Protein 8IGT (pdb70)

Foldseek 3Di:
DDEAADFWAWDVLAAAQQWDADPRRQKIFRAPDHDDDPHDNCDQNYQHAFRKTWTPDWDDAAKYKFKKFQPPAQWKKKEKFFSPAGRYDDDQQAVVRGHFIWIRDPNFIAGRPDPVRTFPDPDDAGMKMWMDHQVQQWTWIARVVPRHTGDIDDRDNNVHIMTIMMGRPDGLGMMGTDGDDDQQVPHDADPVGDPPDDDDSNPDDDPD

Structure (mmCIF, N/CA/C/O backbone):
data_8IGT
#
_entry.id   8IGT
#
_cell.length_a   73.957
_cell.length_b   78.889
_cell.length_c   41.682
_cell.angle_alpha   90.000
_cell.angle_beta   90.000
_cell.angle_gamma   90.000
#
_symmetry.space_group_name_H-M   'P 21 21 2'
#
loop_
_entity.id
_entity.type
_entity.pdbx_description
1 polymer 'Butyrophilin subfamily 2 member A1'
2 non-polymer 'ZINC ION'
3 water water
#
loop_
_atom_site.group_PDB
_atom_site.id
_atom_site.type_symbol
_atom_site.label_atom_id
_atom_site.label_alt_id
_atom_site.label_comp_id
_atom_site.label_asym_id
_atom_site.label_entity_id
_atom_site.label_seq_id
_atom_site.pdbx_PDB_ins_code
_atom_site.Cartn_x
_atom_site.Cartn_y
_atom_site.Cartn_z
_atom_site.occupancy
_atom_site.B_iso_or_equiv
_atom_site.auth_seq_id
_atom_site.auth_comp_id
_atom_site.auth_asym_id
_atom_site.auth_atom_id
_atom_site.pdbx_PDB_model_num
ATOM 1 N N . THR A 1 10 ? 29.804 35.262 45.678 1.00 41.46 323 THR A N 1
ATOM 2 C CA . THR A 1 10 ? 29.055 36.040 44.635 1.00 39.92 323 THR A CA 1
ATOM 3 C C . THR A 1 10 ? 30.001 36.519 43.529 1.00 33.10 323 THR A C 1
ATOM 4 O O . THR A 1 10 ? 29.676 36.370 42.303 1.00 33.04 323 THR A O 1
ATOM 8 N N . PHE A 1 11 ? 31.107 37.125 43.947 1.00 29.07 324 PHE A N 1
ATOM 9 C CA . PHE A 1 11 ? 31.959 37.941 43.060 1.00 25.17 324 PHE A CA 1
ATOM 10 C C . PHE A 1 11 ? 32.802 36.995 42.212 1.00 21.46 324 PHE A C 1
ATOM 11 O O . PHE A 1 11 ? 33.399 35.959 42.718 1.00 22.12 324 PHE A O 1
ATOM 19 N N . LEU A 1 12 ? 32.871 37.328 40.934 1.00 14.87 325 LEU A N 1
ATOM 20 C CA . LEU A 1 12 ? 33.783 36.617 40.018 1.00 13.00 325 LEU A CA 1
ATOM 21 C C . LEU A 1 12 ? 35.137 37.310 40.009 1.00 11.99 325 LEU A C 1
ATOM 22 O O . LEU A 1 12 ? 35.226 38.522 39.817 1.00 11.58 325 LEU A O 1
ATOM 27 N N . HIS A 1 13 ? 36.201 36.534 40.272 1.00 9.99 326 HIS A N 1
ATOM 28 C CA . HIS A 1 13 ? 37.610 36.964 40.245 1.00 10.96 326 HIS A CA 1
ATOM 29 C C . HIS A 1 13 ? 38.181 36.804 38.845 1.00 10.81 326 HIS A C 1
ATOM 30 O O . HIS A 1 13 ? 38.269 35.689 38.375 1.00 11.72 326 HIS A O 1
ATOM 37 N N . ALA A 1 14 ? 38.647 37.910 38.277 1.00 10.24 327 ALA A N 1
ATOM 38 C CA . ALA A 1 14 ? 39.402 37.895 37.005 1.00 10.55 327 ALA A CA 1
ATOM 39 C C . ALA A 1 14 ? 40.856 37.735 37.392 1.00 10.63 327 ALA A C 1
ATOM 40 O O . ALA A 1 14 ? 41.503 38.663 37.836 1.00 11.47 327 ALA A O 1
ATOM 42 N N . VAL A 1 15 ? 41.345 36.502 37.314 1.00 9.85 328 VAL A N 1
ATOM 43 C CA . VAL A 1 15 ? 42.661 36.097 37.873 1.00 10.25 328 VAL A CA 1
ATOM 44 C C . VAL A 1 15 ? 43.768 36.713 37.040 1.00 10.06 328 VAL A C 1
ATOM 45 O O . VAL A 1 15 ? 43.658 36.775 35.782 1.00 10.57 328 VAL A O 1
ATOM 49 N N . ASP A 1 16 ? 44.844 37.025 37.724 1.00 12.05 329 ASP A N 1
ATOM 50 C CA . ASP A 1 16 ? 46.114 37.433 37.098 1.00 10.80 329 ASP A CA 1
ATOM 51 C C . ASP A 1 16 ? 47.069 36.233 37.179 1.00 11.80 329 ASP A C 1
ATOM 52 O O . ASP A 1 16 ? 47.628 36.009 38.267 1.00 14.63 329 ASP A O 1
ATOM 57 N N . VAL A 1 17 ? 47.156 35.444 36.143 1.00 10.17 330 VAL A N 1
ATOM 58 C CA . VAL A 1 17 ? 47.914 34.152 36.159 1.00 10.94 330 VAL A CA 1
ATOM 59 C C . VAL A 1 17 ? 49.365 34.401 35.736 1.00 10.89 330 VAL A C 1
ATOM 60 O O . VAL A 1 17 ? 49.638 34.893 34.651 1.00 12.01 330 VAL A O 1
ATOM 64 N N . VAL A 1 18 ? 50.283 33.945 36.575 1.00 10.94 331 VAL A N 1
ATOM 65 C CA . VAL A 1 18 ? 51.734 33.894 36.319 1.00 11.07 331 VAL A CA 1
ATOM 66 C C . VAL A 1 18 ? 52.147 32.433 36.470 1.00 11.63 331 VAL A C 1
ATOM 67 O O . VAL A 1 18 ? 51.721 31.770 37.419 1.00 12.23 331 VAL A O 1
ATOM 71 N N . LEU A 1 19 ? 52.977 31.947 35.562 1.00 10.43 332 LEU A N 1
ATOM 72 C CA . LEU A 1 19 ? 53.406 30.543 35.596 1.00 10.75 332 LEU A CA 1
ATOM 73 C C . LEU A 1 19 ? 54.412 30.281 36.718 1.00 12.09 332 LEU A C 1
ATOM 74 O O . LEU A 1 19 ? 55.215 31.152 37.047 1.00 12.42 332 LEU A O 1
ATOM 79 N N . ASP A 1 20 ? 54.401 29.023 37.154 1.00 11.66 333 ASP A N 1
ATOM 80 C CA . ASP A 1 20 ? 55.365 28.497 38.162 1.00 12.12 333 ASP A CA 1
ATOM 81 C C . ASP A 1 20 ? 56.469 27.769 37.423 1.00 11.94 333 ASP A C 1
ATOM 82 O O . ASP A 1 20 ? 56.295 26.650 36.974 1.00 11.86 333 ASP A O 1
ATOM 87 N N . PRO A 1 21 ? 57.690 28.356 37.293 1.00 11.78 334 PRO A N 1
ATOM 88 C CA . PRO A 1 21 ? 58.740 27.716 36.526 1.00 12.10 334 PRO A CA 1
ATOM 89 C C . PRO A 1 21 ? 59.189 26.361 37.094 1.00 13.13 334 PRO A C 1
ATOM 90 O O . PRO A 1 21 ? 59.698 25.572 36.343 1.00 14.09 334 PRO A O 1
ATOM 94 N N . ASP A 1 22 ? 58.944 26.112 38.385 1.00 12.90 335 ASP A N 1
ATOM 95 C CA . ASP A 1 22 ? 59.409 24.846 39.005 1.00 13.18 335 ASP A CA 1
ATOM 96 C C . ASP A 1 22 ? 58.565 23.662 38.568 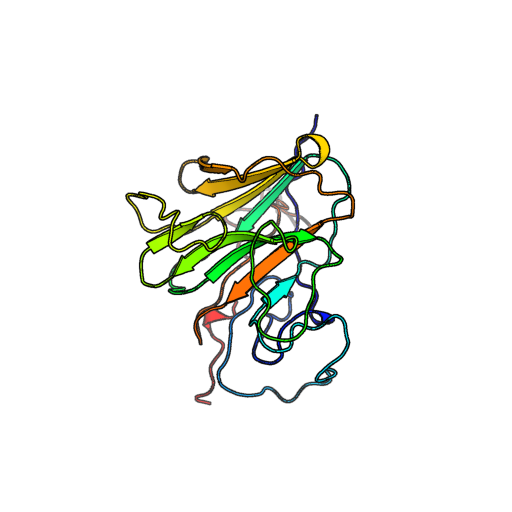1.00 11.90 335 ASP A C 1
ATOM 97 O O . ASP A 1 22 ? 58.984 22.5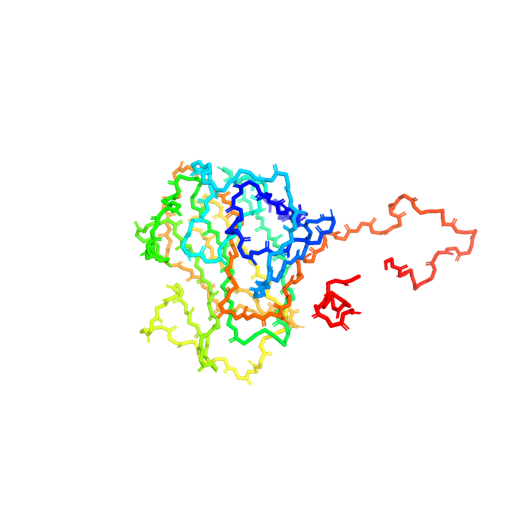15 38.710 1.00 12.97 335 ASP A O 1
ATOM 102 N N . THR A 1 23 ? 57.401 23.922 37.954 1.00 11.09 336 THR A N 1
ATOM 103 C CA . THR A 1 23 ? 56.523 22.853 37.422 1.00 11.38 336 THR A CA 1
ATOM 104 C C . THR A 1 23 ? 56.805 22.583 35.943 1.00 9.62 336 THR A C 1
ATOM 105 O O . THR A 1 23 ? 56.355 21.565 35.432 1.00 11.02 336 THR A O 1
ATOM 109 N N . ALA A 1 24 ? 57.469 23.492 35.249 1.00 10.33 337 ALA A N 1
ATOM 110 C CA . ALA A 1 24 ? 57.491 23.474 33.766 1.00 9.62 337 ALA A CA 1
ATOM 111 C C . ALA A 1 24 ? 58.386 22.342 33.247 1.00 10.78 337 ALA A C 1
ATOM 112 O O . ALA A 1 24 ? 59.588 22.281 33.610 1.00 11.70 337 ALA A O 1
ATOM 114 N N . HIS A 1 25 ? 57.871 21.542 32.331 1.00 10.50 338 HIS A N 1
ATOM 115 C CA . HIS A 1 25 ? 58.704 20.549 31.604 1.00 10.90 338 HIS A CA 1
ATOM 116 C C . HIS A 1 25 ? 59.956 21.230 31.094 1.00 11.15 338 HIS A C 1
ATOM 117 O O . HIS A 1 25 ? 59.928 22.365 30.639 1.00 11.54 338 HIS A O 1
ATOM 124 N N . PRO A 1 26 ? 61.122 20.531 31.136 1.00 11.98 339 PRO A N 1
ATOM 125 C CA . PRO A 1 26 ? 62.363 21.206 30.770 1.00 13.13 339 PRO A CA 1
ATOM 126 C C . PRO A 1 26 ? 62.443 21.794 29.358 1.00 13.23 339 PRO A C 1
ATOM 127 O O . PRO A 1 26 ? 63.294 22.706 29.169 1.00 13.93 339 PRO A O 1
ATOM 131 N N . ASP A 1 27 ? 61.621 21.371 28.419 1.00 12.59 340 ASP A N 1
ATOM 132 C CA . ASP A 1 27 ? 61.696 21.880 27.044 1.00 14.07 340 ASP A CA 1
ATOM 133 C C . ASP A 1 27 ? 60.843 23.167 26.913 1.00 12.62 340 ASP A C 1
ATOM 134 O O . ASP A 1 27 ? 60.847 23.785 25.871 1.00 13.59 340 ASP A O 1
ATOM 139 N N . LEU A 1 28 ? 60.116 23.543 27.960 1.00 12.44 341 LEU A N 1
ATOM 140 C CA . LEU A 1 28 ? 59.331 24.785 27.902 1.00 12.53 341 LEU A CA 1
ATOM 141 C C . LEU A 1 28 ? 60.224 25.971 28.222 1.00 12.43 341 LEU A C 1
ATOM 142 O O . LEU A 1 28 ? 60.988 25.946 29.191 1.00 15.68 341 LEU A O 1
ATOM 147 N N . PHE A 1 29 ? 60.085 26.993 27.406 1.00 12.79 342 PHE A N 1
ATOM 148 C CA . PHE A 1 29 ? 60.770 28.280 27.632 1.00 12.85 342 PHE A CA 1
ATOM 149 C C . PHE A 1 29 ? 59.711 29.322 28.010 1.00 12.05 342 PHE A C 1
ATOM 150 O O . PHE A 1 29 ? 58.803 29.574 27.187 1.00 13.51 342 PHE A O 1
ATOM 158 N N . LEU A 1 30 ? 59.854 29.846 29.214 1.00 12.55 343 LEU A N 1
ATOM 159 C CA . LEU A 1 30 ? 58.925 30.869 29.759 1.00 12.40 343 LEU A CA 1
ATOM 160 C C . LEU A 1 30 ? 59.479 32.232 29.444 1.00 14.47 343 LEU A C 1
ATOM 161 O O . LEU A 1 30 ? 60.719 32.485 29.553 1.00 16.84 343 LEU A O 1
ATOM 166 N N . SER A 1 31 ? 58.593 33.161 29.166 1.00 13.67 344 SER A N 1
ATOM 167 C CA . SER A 1 31 ? 58.984 34.576 29.036 1.00 14.56 344 SER A CA 1
ATOM 168 C C . SER A 1 31 ? 59.577 35.047 30.365 1.00 13.75 344 SER A C 1
ATOM 169 O O . SER A 1 31 ? 59.360 34.461 31.429 1.00 14.84 344 SER A O 1
ATOM 172 N N . GLU A 1 32 ? 60.296 36.176 30.350 1.00 17.60 345 GLU A N 1
ATOM 173 C CA . GLU A 1 32 ? 60.877 36.733 31.576 1.00 19.34 345 GLU A CA 1
ATOM 174 C C . GLU A 1 32 ? 59.773 37.032 32.597 1.00 15.61 345 GLU A C 1
ATOM 175 O O . GLU A 1 32 ? 60.010 36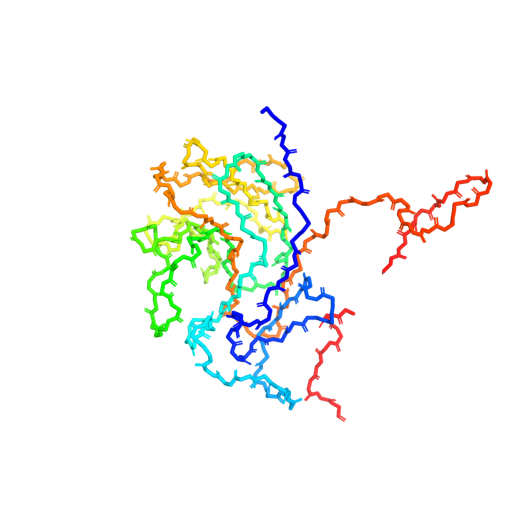.848 33.768 1.00 17.29 345 GLU A O 1
ATOM 181 N N . ASP A 1 33 ? 58.607 37.501 32.146 1.00 14.99 346 ASP A N 1
ATOM 182 C CA . ASP A 1 33 ? 57.496 37.834 33.049 1.00 14.07 346 ASP A CA 1
ATOM 183 C C . ASP A 1 33 ? 56.649 36.584 33.396 1.00 13.04 346 ASP A C 1
ATOM 184 O O . ASP A 1 33 ? 55.756 36.739 34.252 1.00 13.54 346 ASP A O 1
ATOM 189 N N . ARG A 1 34 ? 56.979 35.412 32.864 1.00 13.26 347 ARG A N 1
ATOM 190 C CA . ARG A 1 34 ? 56.328 34.120 33.214 1.00 12.67 347 ARG A CA 1
ATOM 191 C C . ARG A 1 34 ? 54.835 34.167 32.846 1.00 12.08 347 ARG A C 1
ATOM 192 O O . ARG A 1 34 ? 54.088 33.381 33.406 1.00 11.81 347 ARG A O 1
ATOM 200 N N . ARG A 1 35 ? 54.461 34.985 31.862 1.00 12.27 348 ARG A N 1
ATOM 201 C CA . ARG A 1 35 ? 53.054 35.078 31.424 1.00 11.37 348 ARG A CA 1
ATOM 202 C C . ARG A 1 35 ? 52.873 34.472 30.023 1.00 11.95 348 ARG A C 1
ATOM 203 O O . ARG A 1 35 ? 51.722 34.411 29.543 1.00 12.52 348 ARG A O 1
ATOM 211 N N . SER A 1 36 ? 53.911 33.954 29.397 1.00 11.99 349 SER A N 1
ATOM 212 C CA . SER A 1 36 ? 53.799 33.284 28.080 1.00 12.34 349 SER A CA 1
ATOM 213 C C . SER A 1 36 ? 54.832 32.167 28.044 1.00 11.43 349 SER A C 1
ATOM 214 O O . SER A 1 36 ? 55.770 32.190 28.844 1.00 12.15 349 SER A O 1
ATOM 217 N N . VAL A 1 37 ? 54.571 31.176 27.236 1.00 12.30 350 VAL A N 1
ATOM 218 C CA . VAL A 1 37 ? 55.412 29.958 27.233 1.00 11.91 350 VAL A CA 1
ATOM 219 C C . VAL A 1 37 ? 55.364 29.366 25.835 1.00 14.07 350 VAL A C 1
ATOM 220 O O . VAL A 1 37 ? 54.333 29.400 25.146 1.00 14.14 350 VAL A O 1
ATOM 224 N N A ARG A 1 38 ? 56.498 28.821 25.398 0.50 13.61 351 ARG A N 1
ATOM 225 N N B ARG A 1 38 ? 56.484 28.783 25.430 0.50 14.07 351 ARG A N 1
ATOM 226 C CA A ARG A 1 38 ? 56.534 28.016 24.159 0.50 15.85 351 ARG A CA 1
ATOM 227 C CA B ARG A 1 38 ? 56.529 28.004 24.181 0.50 16.99 351 ARG A CA 1
ATOM 228 C C A ARG A 1 38 ? 57.396 26.787 24.430 0.50 16.10 351 ARG A C 1
ATOM 229 C C B ARG A 1 38 ? 57.360 26.755 24.463 0.50 16.61 351 ARG A C 1
ATOM 230 O O A ARG A 1 38 ? 58.205 26.835 25.377 0.50 17.01 351 ARG A O 1
ATOM 231 O O B ARG A 1 38 ? 58.081 2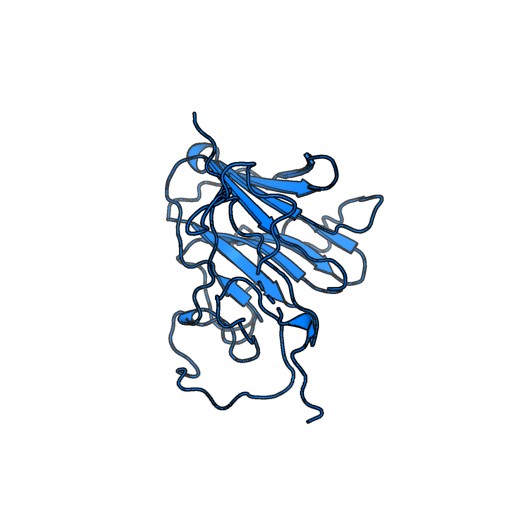6.730 25.470 0.50 17.16 351 ARG A O 1
ATOM 246 N N . ARG A 1 39 ? 57.230 25.758 23.616 1.00 15.60 352 ARG A N 1
ATOM 247 C CA . ARG A 1 39 ? 58.134 24.573 23.659 1.00 14.05 352 ARG A CA 1
ATOM 248 C C . ARG A 1 39 ? 59.214 24.838 22.639 1.00 13.72 352 ARG A C 1
ATOM 249 O O . ARG A 1 39 ? 58.930 25.084 21.460 1.00 15.40 352 ARG A O 1
ATOM 257 N N . CYS A 1 40 ? 60.461 24.848 23.087 1.00 13.38 353 CYS A N 1
ATOM 258 C CA A CYS A 1 40 ? 61.597 25.078 22.155 0.50 13.89 353 CYS A CA 1
ATOM 259 C CA B CYS A 1 40 ? 61.592 25.083 22.206 0.50 13.77 353 CYS A CA 1
ATOM 260 C C . CYS A 1 40 ? 62.311 23.760 21.972 1.00 13.76 353 CYS A C 1
ATOM 261 O O . CYS A 1 40 ? 62.490 23.018 22.927 1.00 15.84 353 CYS A O 1
ATOM 266 N N . PRO A 1 41 ? 62.788 23.519 20.750 1.00 14.14 354 PRO A N 1
ATOM 267 C CA . PRO A 1 41 ? 63.526 22.290 20.479 1.00 14.22 354 PRO A CA 1
ATOM 268 C C . PRO A 1 41 ? 64.920 22.272 21.116 1.00 15.31 354 PRO A C 1
ATOM 269 O O . PRO A 1 41 ? 65.483 21.198 21.297 1.00 15.56 354 PRO A O 1
ATOM 273 N N . PHE A 1 42 ? 65.456 23.418 21.459 1.00 13.54 355 PHE A N 1
ATOM 274 C CA . PHE A 1 42 ? 66.859 23.571 21.880 1.00 13.80 355 PHE A CA 1
ATOM 275 C C . PHE A 1 42 ? 66.929 23.967 23.342 1.00 17.43 355 PHE A C 1
ATOM 276 O O . PHE A 1 42 ? 66.011 24.643 23.871 1.00 17.05 355 PHE A O 1
ATOM 284 N N . ARG A 1 43 ? 68.035 23.625 23.968 1.00 14.90 356 ARG A N 1
ATOM 285 C CA . ARG A 1 43 ? 68.290 23.915 25.397 1.00 18.33 356 ARG A CA 1
ATOM 286 C C . ARG A 1 43 ? 68.809 25.342 25.539 1.00 18.90 356 ARG A C 1
ATOM 287 O O . ARG A 1 43 ? 69.697 25.765 24.771 1.00 21.13 356 ARG A O 1
ATOM 295 N N . HIS A 1 44 ? 68.345 26.005 26.601 1.00 20.67 357 HIS A N 1
ATOM 296 C CA . HIS A 1 44 ? 68.838 27.303 27.095 1.00 26.56 357 HIS A CA 1
ATOM 297 C C . HIS A 1 44 ? 69.658 26.979 28.345 1.00 31.55 357 HIS A C 1
ATOM 298 O O . HIS A 1 44 ? 69.105 26.270 29.227 1.00 38.76 357 HIS A O 1
ATOM 305 N N . LEU A 1 45 ? 70.920 27.357 28.386 1.00 44.69 358 LEU A N 1
ATOM 306 C CA . LEU A 1 45 ? 71.712 27.053 29.604 1.00 53.01 358 LEU A CA 1
ATOM 307 C C . LEU A 1 45 ? 71.120 27.868 30.750 1.00 53.31 358 LEU A C 1
ATOM 308 O O . LEU A 1 45 ? 70.919 29.081 30.579 1.00 44.66 358 LEU A O 1
ATOM 313 N N . GLY A 1 46 ? 70.685 27.146 31.782 1.00 46.95 359 GLY A N 1
ATOM 314 C CA . GLY A 1 46 ? 69.829 27.658 32.854 1.00 51.91 359 GLY A CA 1
ATOM 315 C C . GLY A 1 46 ? 70.358 27.202 34.192 1.00 51.07 359 GLY A C 1
ATOM 316 O O . GLY A 1 46 ? 71.387 26.508 34.226 1.00 51.81 359 GLY A O 1
ATOM 317 N N . GLU A 1 47 ? 69.659 27.586 35.250 1.00 58.99 360 GLU A N 1
ATOM 318 C CA . GLU A 1 47 ? 70.049 27.352 36.657 1.00 60.86 360 GLU A CA 1
ATOM 319 C C . GLU A 1 47 ? 69.114 26.290 37.227 1.00 56.30 360 GLU A C 1
ATOM 320 O O . GLU A 1 47 ? 69.142 26.104 38.457 1.00 59.51 360 GLU A O 1
ATOM 326 N N . SER A 1 48 ? 68.281 25.651 36.392 1.00 45.40 361 SER A N 1
ATOM 327 C CA . SER A 1 48 ? 67.061 24.990 36.915 1.00 38.01 361 SER A CA 1
ATOM 328 C C . SER A 1 48 ? 67.342 23.502 37.133 1.00 32.63 361 SER A C 1
ATOM 329 O O . SER A 1 48 ? 68.201 22.894 36.435 1.00 32.20 361 SER A O 1
ATOM 332 N N . VAL A 1 49 ? 66.731 22.974 38.184 1.00 27.12 362 VAL A N 1
ATOM 333 C CA . VAL A 1 49 ? 66.912 21.550 38.524 1.00 20.39 362 VAL A CA 1
ATOM 334 C C . VAL A 1 49 ? 66.293 20.747 37.416 1.00 22.88 362 VAL A C 1
ATOM 335 O O . VAL A 1 49 ? 65.132 20.986 37.047 1.00 24.63 362 VAL A O 1
ATOM 339 N N . PRO A 1 50 ? 66.971 19.713 36.879 1.00 24.83 363 PRO A N 1
ATOM 340 C CA . PRO A 1 50 ? 66.395 18.901 35.825 1.00 25.51 363 PRO A CA 1
ATOM 341 C C . PRO A 1 50 ? 65.127 18.177 36.273 1.00 23.19 363 PRO A C 1
ATOM 342 O O . PRO A 1 50 ? 64.263 18.144 35.360 1.00 24.38 363 PRO A O 1
ATOM 346 N N . ASP A 1 51 ? 65.047 17.621 37.526 1.00 19.57 364 ASP A N 1
ATOM 347 C CA . ASP A 1 51 ? 63.930 16.709 37.838 1.00 16.53 364 ASP A CA 1
ATOM 348 C C . ASP A 1 51 ? 63.473 16.772 39.302 1.00 15.12 364 ASP A C 1
ATOM 349 O O . ASP A 1 51 ? 63.190 15.714 39.923 1.00 15.78 364 ASP A O 1
ATOM 354 N N . ASN A 1 52 ? 63.241 17.976 39.766 1.00 15.43 365 ASN A N 1
ATOM 355 C CA . ASN A 1 52 ? 62.568 18.201 41.058 1.00 13.08 365 ASN A CA 1
ATOM 356 C C . ASN A 1 52 ? 61.134 17.640 41.009 1.00 14.04 365 ASN A C 1
ATOM 357 O O . ASN A 1 52 ? 60.564 17.471 39.924 1.00 14.00 365 ASN A O 1
ATOM 362 N N . PRO A 1 53 ? 60.533 17.217 42.136 1.00 13.83 366 PRO A N 1
ATOM 363 C CA . PRO A 1 53 ? 59.291 16.438 42.124 1.00 14.44 366 PRO A CA 1
ATOM 364 C C . PRO A 1 53 ? 58.084 17.225 41.601 1.00 13.77 366 PRO A C 1
ATOM 365 O O . PRO A 1 53 ? 57.134 16.621 41.131 1.00 15.27 366 PRO A O 1
ATOM 369 N N . GLU A 1 54 ? 58.169 18.542 41.679 1.00 13.55 367 GLU A N 1
ATOM 370 C CA . GLU A 1 54 ? 57.051 19.426 41.222 1.00 13.29 367 GLU A CA 1
ATOM 371 C C . GLU A 1 54 ? 57.024 19.461 39.701 1.00 14.30 367 GLU A C 1
ATOM 372 O O . GLU A 1 54 ? 56.024 20.003 39.153 1.00 14.01 367 GLU A O 1
ATOM 378 N N . ARG A 1 55 ? 58.080 19.079 39.019 1.00 12.12 368 ARG A N 1
ATOM 379 C CA . ARG A 1 55 ? 58.231 19.311 37.579 1.00 11.61 368 ARG A CA 1
ATOM 380 C C . ARG A 1 55 ? 57.617 18.193 36.763 1.00 13.27 368 ARG A C 1
ATOM 381 O O . ARG A 1 55 ? 57.873 16.995 36.974 1.00 13.41 368 ARG A O 1
ATOM 389 N N . PHE A 1 56 ? 56.847 18.567 35.742 1.00 12.06 369 PHE A N 1
ATOM 390 C CA . PHE A 1 56 ? 56.436 17.573 34.717 1.00 11.91 369 PHE A CA 1
ATOM 391 C C . PHE A 1 56 ? 57.670 17.101 33.928 1.00 12.49 369 PHE A C 1
ATOM 392 O O . PHE A 1 56 ? 58.391 17.941 33.370 1.00 14.25 369 PHE A O 1
ATOM 400 N N . ASP A 1 57 ? 57.927 15.787 33.879 1.00 14.02 370 ASP A N 1
ATOM 401 C CA . ASP A 1 57 ? 59.168 15.311 33.240 1.00 15.06 370 ASP A CA 1
ATOM 402 C C . ASP A 1 57 ? 58.927 14.821 31.815 1.00 15.09 370 ASP A C 1
ATOM 403 O O . ASP A 1 57 ? 59.943 14.685 31.103 1.00 17.80 370 ASP A O 1
ATOM 408 N N . SER A 1 58 ? 57.688 14.524 31.391 1.00 13.53 371 SER A N 1
ATOM 409 C CA . SER A 1 58 ? 57.413 13.894 30.089 1.00 15.84 371 SER A CA 1
ATOM 410 C C . SER A 1 58 ? 56.310 14.657 29.353 1.00 14.44 371 SER A C 1
ATOM 411 O O . SER A 1 58 ? 56.502 15.015 28.185 1.00 16.37 371 SER A O 1
ATOM 414 N N . GLN A 1 59 ? 55.226 14.939 30.054 1.00 14.55 372 GLN A N 1
ATOM 415 C CA . GLN A 1 59 ? 54.141 15.776 29.481 1.00 14.08 372 GLN A CA 1
ATOM 416 C C . GLN A 1 59 ? 54.606 17.227 29.467 1.00 12.71 372 GLN A C 1
ATOM 417 O O . GLN A 1 59 ? 55.113 17.726 30.466 1.00 12.84 372 GLN A O 1
ATOM 423 N N . PRO A 1 60 ? 54.506 17.914 28.307 1.00 11.89 373 PRO A N 1
ATOM 424 C CA . PRO A 1 60 ? 55.060 19.276 28.131 1.00 11.35 373 PRO A CA 1
ATOM 425 C C . PRO A 1 60 ? 54.105 20.306 28.731 1.00 11.31 373 PRO A C 1
ATOM 426 O O . PRO A 1 60 ? 53.499 21.112 28.029 1.00 11.22 373 PRO A O 1
ATOM 430 N N . CYS A 1 61 ? 54.095 20.287 30.077 1.00 10.44 374 CYS A N 1
ATOM 431 C CA . CYS A 1 61 ? 53.085 20.997 30.874 1.00 11.21 374 CYS A CA 1
ATOM 432 C C . CYS A 1 61 ? 53.716 21.957 31.885 1.00 10.61 374 CYS A C 1
ATOM 433 O O . CYS A 1 61 ? 54.902 21.857 32.247 1.00 10.51 374 CYS A O 1
ATOM 436 N N . VAL A 1 62 ? 52.926 22.952 32.293 1.00 10.32 375 VAL A N 1
ATOM 437 C CA . VAL A 1 62 ? 53.319 23.971 33.287 1.00 9.92 375 VAL A CA 1
ATOM 438 C C . VAL A 1 62 ? 52.057 24.441 33.995 1.00 9.26 375 VAL A C 1
ATOM 439 O O . VAL A 1 62 ? 50.968 24.456 33.375 1.00 9.10 375 VAL A O 1
ATOM 443 N N . LEU A 1 63 ? 52.163 24.734 35.265 1.00 8.89 376 LEU A N 1
ATOM 444 C CA . LEU A 1 63 ? 51.038 25.209 36.082 1.00 9.22 376 LEU A CA 1
ATOM 445 C C . LEU A 1 63 ? 51.158 26.699 36.400 1.00 10.22 376 LEU A C 1
ATOM 446 O O . LEU A 1 63 ? 52.250 27.223 36.494 1.00 10.05 376 LEU A O 1
ATOM 451 N N . GLY A 1 64 ? 50.015 27.366 36.634 1.00 10.07 377 GLY A N 1
ATOM 452 C CA . GLY A 1 64 ? 50.014 28.681 37.256 1.00 9.53 377 GLY A CA 1
ATOM 453 C C . GLY A 1 64 ? 50.460 28.569 38.714 1.00 10.29 377 GLY A C 1
ATOM 454 O O . GLY A 1 64 ? 50.327 27.495 39.330 1.00 11.65 377 GLY A O 1
ATOM 455 N N . ARG A 1 65 ? 51.057 29.631 39.216 1.00 10.98 378 ARG A N 1
ATOM 456 C CA . ARG A 1 65 ? 51.584 29.646 40.590 1.00 12.27 378 ARG A CA 1
ATOM 457 C C . ARG A 1 65 ? 50.454 29.652 41.593 1.00 14.71 378 ARG A C 1
ATOM 458 O O . ARG A 1 65 ? 50.712 29.133 42.671 1.00 18.86 378 ARG A O 1
ATOM 466 N N . GLU A 1 66 ? 49.305 30.223 41.286 1.00 14.97 379 GLU A N 1
ATOM 467 C CA . GLU A 1 66 ? 48.241 30.473 42.285 1.00 16.90 379 GLU A CA 1
ATOM 468 C C . GLU A 1 66 ? 47.338 29.225 42.316 1.00 15.26 379 GLU A C 1
ATOM 469 O O . GLU A 1 66 ? 47.025 28.669 41.291 1.00 18.65 379 GLU A O 1
ATOM 475 N N A SER A 1 67 ? 46.917 28.795 43.499 0.50 13.61 380 SER A N 1
ATOM 476 N N B SER A 1 67 ? 46.919 28.843 43.520 0.50 13.63 380 SER A N 1
ATOM 477 C CA A SER A 1 67 ? 45.897 27.743 43.652 0.50 13.45 380 SER A CA 1
ATOM 478 C CA B SER A 1 67 ? 45.940 27.779 43.807 0.50 13.13 380 SER A CA 1
ATOM 479 C C A SER A 1 67 ? 44.632 28.334 44.271 0.50 12.62 380 SER A C 1
ATOM 480 C C B SER A 1 67 ? 44.591 28.425 44.189 0.50 12.21 380 SER A C 1
ATOM 481 O O A SER A 1 67 ? 44.714 29.326 45.014 0.50 14.42 380 SER A O 1
ATOM 482 O O B SER A 1 67 ? 44.518 29.622 44.613 0.50 12.43 380 SER A O 1
ATOM 487 N N . PHE A 1 68 ? 43.514 27.685 43.962 1.00 11.66 381 PHE A N 1
ATOM 488 C CA . PHE A 1 68 ? 42.163 28.088 44.368 1.00 12.73 381 PHE A CA 1
ATOM 489 C C . PHE A 1 68 ? 41.545 26.947 45.154 1.00 12.46 381 PHE A C 1
ATOM 490 O O . PHE A 1 68 ? 41.538 25.814 44.722 1.00 12.46 381 PHE A O 1
ATOM 498 N N . ALA A 1 69 ? 40.995 27.288 46.330 1.00 14.22 382 ALA A N 1
ATOM 499 C CA . ALA A 1 69 ? 40.330 26.311 47.212 1.00 13.88 382 ALA A CA 1
ATOM 500 C C . ALA A 1 69 ? 38.853 26.653 47.420 1.00 14.34 382 ALA A C 1
ATOM 501 O O . ALA A 1 69 ? 38.161 25.885 48.162 1.00 14.79 382 ALA A O 1
ATOM 503 N N . SER A 1 70 ? 38.355 27.752 46.838 1.00 13.36 383 SER A N 1
ATOM 504 C CA . SER A 1 70 ? 36.972 28.234 46.997 1.00 12.43 383 SER A CA 1
ATOM 505 C C . SER A 1 70 ? 36.707 29.288 45.934 1.00 14.38 383 SER A C 1
ATOM 506 O O . SER A 1 70 ? 37.695 29.804 45.401 1.00 14.71 383 SER A O 1
ATOM 509 N N . GLY A 1 71 ? 35.455 29.579 45.646 1.00 13.51 384 GLY A N 1
ATOM 510 C CA . GLY A 1 71 ? 35.057 30.756 44.880 1.00 12.27 384 GLY A CA 1
ATOM 511 C C . GLY A 1 71 ? 35.079 30.541 43.371 1.00 11.20 384 GLY A C 1
ATOM 512 O O . GLY A 1 71 ? 35.286 29.427 42.880 1.00 10.92 384 GLY A O 1
ATOM 513 N N . LYS A 1 72 ? 34.813 31.635 42.700 1.00 11.08 385 LYS A N 1
ATOM 514 C CA . LYS A 1 72 ? 34.674 31.679 41.231 1.00 10.64 385 LYS A CA 1
ATOM 515 C C . LYS A 1 72 ? 35.814 32.509 40.681 1.00 11.31 385 LYS A C 1
ATOM 516 O O . LYS A 1 72 ? 36.060 33.656 41.140 1.00 10.89 385 LYS A O 1
ATOM 522 N N . HIS A 1 73 ? 36.426 31.988 39.617 1.00 10.87 386 HIS A N 1
ATOM 523 C CA . HIS A 1 73 ? 37.699 32.560 39.093 1.00 9.56 386 HIS A CA 1
ATOM 524 C C . HIS A 1 73 ? 37.722 32.311 37.601 1.00 10.67 386 HIS A C 1
ATOM 525 O O . HIS A 1 73 ? 37.336 31.214 37.154 1.00 12.09 386 HIS A O 1
ATOM 532 N N . TYR A 1 74 ? 38.302 33.213 36.833 1.00 9.89 387 TYR A N 1
ATOM 533 C CA . TYR A 1 74 ? 38.531 32.909 35.406 1.00 9.17 387 TYR A CA 1
ATOM 534 C C . TYR A 1 74 ? 39.731 33.678 34.888 1.00 8.94 387 TYR A C 1
ATOM 535 O O . TYR A 1 74 ? 40.136 34.739 35.424 1.00 9.54 387 TYR A O 1
ATOM 544 N N . TRP A 1 75 ? 40.270 33.160 33.785 1.00 8.67 388 TRP A N 1
ATOM 545 C CA . TRP A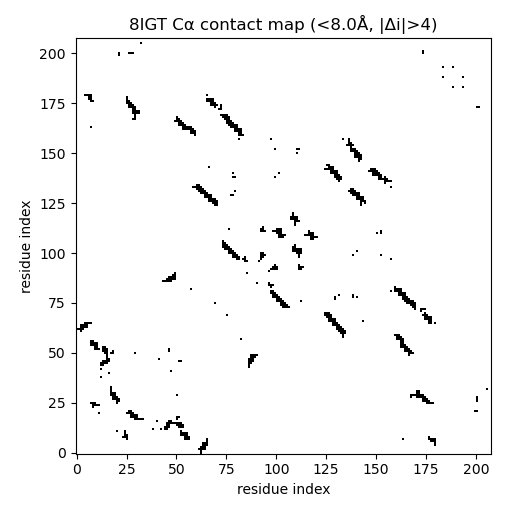 1 75 ? 41.408 33.774 33.073 1.00 8.81 388 TRP A CA 1
ATOM 546 C C . TRP A 1 75 ? 41.301 33.418 31.611 1.00 8.56 388 TRP A C 1
ATOM 547 O O . TRP A 1 75 ? 40.546 32.571 31.225 1.00 9.45 388 TRP A O 1
ATOM 558 N N . GLU A 1 76 ? 42.080 34.136 30.827 1.00 9.71 389 GLU A N 1
ATOM 559 C CA . GLU A 1 76 ? 41.998 34.022 29.369 1.00 10.08 389 GLU A CA 1
ATOM 560 C C . GLU A 1 76 ? 43.357 33.747 28.766 1.00 10.31 389 GLU A C 1
ATOM 561 O O . GLU A 1 76 ? 44.370 34.226 29.280 1.00 11.28 389 GLU A O 1
ATOM 567 N N . VAL A 1 77 ? 43.355 32.986 27.685 1.00 10.18 390 VAL A N 1
ATOM 568 C CA . VAL A 1 77 ? 44.608 32.481 27.074 1.00 10.39 390 VAL A CA 1
ATOM 569 C C . VAL A 1 77 ? 44.544 32.677 25.571 1.00 9.45 390 VAL A C 1
ATOM 570 O O . VAL A 1 77 ? 43.571 32.254 24.974 1.00 9.85 390 VAL A O 1
ATOM 574 N N A GLU A 1 78 ? 45.580 33.284 25.013 0.50 10.67 391 GLU A N 1
ATOM 575 N N B GLU A 1 78 ? 45.525 33.373 24.995 0.50 9.79 391 GLU A N 1
ATOM 576 C CA A GLU A 1 78 ? 45.718 33.467 23.554 0.50 11.47 391 GLU A CA 1
ATOM 577 C CA B GLU A 1 78 ? 45.652 33.558 23.523 0.50 10.02 391 GLU A CA 1
ATOM 578 C C A GLU A 1 78 ? 46.409 32.247 22.972 0.50 11.82 391 GLU A C 1
ATOM 579 C C B GLU A 1 78 ? 46.396 32.348 22.938 0.50 10.97 391 GLU A C 1
ATOM 580 O O A GLU A 1 78 ? 47.488 31.835 23.455 0.50 12.47 391 GLU A O 1
ATOM 581 O O B GLU A 1 78 ? 47.536 32.070 23.367 0.50 11.87 391 GLU A O 1
ATOM 592 N N . VAL A 1 79 ? 45.758 31.652 21.984 1.00 12.04 392 VAL A N 1
ATOM 593 C CA . VAL A 1 79 ? 46.239 30.372 21.424 1.00 12.10 392 VAL A CA 1
ATOM 594 C C . VAL A 1 79 ? 46.322 30.473 19.904 1.00 13.74 392 VAL A C 1
ATOM 595 O O . VAL A 1 79 ? 46.556 29.435 19.310 1.00 14.64 392 VAL A O 1
ATOM 599 N N . GLU A 1 80 ? 46.125 31.630 19.299 1.00 14.85 393 GLU A N 1
ATOM 600 C CA . GLU A 1 80 ? 46.247 31.740 17.814 1.00 19.06 393 GLU A CA 1
ATOM 601 C C . GLU A 1 80 ? 47.631 31.230 17.383 1.00 18.10 393 GLU A C 1
ATOM 602 O O . GLU A 1 80 ? 48.644 31.485 18.056 1.00 18.50 393 GLU A O 1
ATOM 608 N N . ASN A 1 81 ? 47.709 30.542 16.272 1.00 20.16 394 ASN A N 1
ATOM 609 C CA . ASN A 1 81 ? 48.980 30.102 15.639 1.00 22.82 394 ASN A CA 1
ATOM 610 C C . ASN A 1 81 ? 49.638 28.992 16.464 1.00 20.37 394 ASN A C 1
ATOM 611 O O . ASN A 1 81 ? 50.797 28.698 16.222 1.00 24.97 394 ASN A O 1
ATOM 616 N N . VAL A 1 82 ? 48.913 28.359 17.393 1.00 17.11 395 VAL A N 1
ATOM 617 C CA . VAL A 1 82 ? 49.401 27.167 18.134 1.00 15.86 395 VAL A CA 1
ATOM 618 C C . VAL A 1 82 ? 48.553 25.969 17.694 1.00 15.66 395 VAL A C 1
ATOM 619 O O . VAL A 1 82 ? 47.327 25.957 17.966 1.00 15.78 395 VAL A O 1
ATOM 623 N N . ILE A 1 83 ? 49.139 24.979 17.060 1.00 15.60 396 ILE A N 1
ATOM 624 C CA . ILE A 1 83 ? 48.348 23.872 16.453 1.00 17.24 396 ILE A CA 1
ATOM 625 C C . ILE A 1 83 ? 48.008 22.807 17.482 1.00 16.31 396 ILE A C 1
ATOM 626 O O . ILE A 1 83 ? 47.098 21.974 17.224 1.00 16.53 396 ILE A O 1
ATOM 631 N N . GLU A 1 84 ? 48.732 22.742 18.610 1.00 13.70 397 GLU A N 1
ATOM 632 C CA . GLU A 1 84 ? 48.556 21.692 19.625 1.00 13.31 397 GLU A CA 1
ATOM 633 C C . GLU A 1 84 ? 48.688 22.298 21.007 1.00 13.08 397 GLU A C 1
ATOM 634 O O . GLU A 1 84 ? 49.764 22.777 21.329 1.00 13.02 397 GLU A O 1
ATOM 640 N N . TRP A 1 85 ? 47.600 22.339 21.780 1.00 12.40 398 TRP A N 1
ATOM 641 C CA . TRP A 1 85 ? 47.646 23.009 23.106 1.00 11.81 398 TRP A CA 1
ATOM 642 C C . TRP A 1 85 ? 46.569 22.405 23.971 1.00 10.50 398 TRP A C 1
ATOM 643 O O . TRP A 1 85 ? 45.605 21.863 23.461 1.00 10.77 398 TRP A O 1
ATOM 654 N N . THR A 1 86 ? 46.743 22.514 25.276 1.00 9.42 399 THR A N 1
ATOM 655 C CA . THR A 1 86 ? 45.711 22.189 26.258 1.00 10.87 399 THR A CA 1
ATOM 656 C C . THR A 1 86 ? 45.675 23.295 27.286 1.00 10.45 399 THR A C 1
ATOM 657 O O . THR A 1 86 ? 46.730 23.809 27.699 1.00 10.87 399 THR A O 1
ATOM 661 N N . VAL A 1 87 ? 44.473 23.689 27.687 1.00 10.45 400 VAL A N 1
ATOM 662 C CA . VAL A 1 87 ? 44.285 24.620 28.833 1.00 10.02 400 VAL A CA 1
ATOM 663 C C . VAL A 1 87 ? 43.285 23.997 29.792 1.00 10.23 400 VAL A C 1
ATOM 664 O O . VAL A 1 87 ? 42.532 23.105 29.412 1.00 10.28 400 VAL A O 1
ATOM 668 N N . GLY A 1 88 ? 43.312 24.430 31.054 1.00 10.11 401 GLY A N 1
ATOM 669 C CA . GLY A 1 88 ? 42.291 24.023 32.015 1.00 9.58 401 GLY A CA 1
ATOM 670 C C . GLY A 1 88 ? 42.828 24.176 33.411 1.00 8.95 401 GLY A C 1
ATOM 671 O O . GLY A 1 88 ? 43.468 25.207 33.690 1.00 8.89 401 GLY A O 1
ATOM 672 N N . VAL A 1 89 ? 42.380 23.278 34.274 1.00 8.93 402 VAL A N 1
ATOM 673 C CA . VAL A 1 89 ? 42.580 23.342 35.744 1.00 9.65 402 VAL A CA 1
ATOM 674 C C . VAL A 1 89 ? 43.028 21.944 36.140 1.00 11.40 402 VAL A C 1
ATOM 675 O O . VAL A 1 89 ? 42.481 20.958 35.571 1.00 10.78 402 VAL A O 1
ATOM 679 N N . CYS A 1 90 ? 43.859 21.836 37.159 1.00 10.33 403 CYS A N 1
ATOM 680 C CA . CYS A 1 90 ? 44.185 20.521 37.707 1.00 10.42 403 CYS A CA 1
ATOM 681 C C . CYS A 1 90 ? 44.282 20.591 39.221 1.00 11.55 403 CYS A C 1
ATOM 682 O O . CYS A 1 90 ? 44.575 21.662 39.804 1.00 11.48 403 CYS A O 1
ATOM 685 N N . ARG A 1 91 ? 44.149 19.428 39.838 1.00 11.02 404 ARG A N 1
ATOM 686 C CA . ARG A 1 91 ? 44.408 19.381 41.302 1.00 11.60 404 ARG A CA 1
ATOM 687 C C . ARG A 1 91 ? 45.889 19.714 41.561 1.00 13.53 404 ARG A C 1
ATOM 688 O O . ARG A 1 91 ? 46.750 19.306 40.786 1.00 12.66 404 ARG A O 1
ATOM 696 N N . ASP A 1 92 ? 46.170 20.342 42.706 1.00 14.64 405 ASP A N 1
ATOM 697 C CA . ASP A 1 92 ? 47.566 20.659 43.071 1.00 16.87 405 ASP A CA 1
ATOM 698 C C . ASP A 1 92 ? 48.313 19.325 43.248 1.00 17.17 405 ASP A C 1
ATOM 699 O O . ASP A 1 92 ? 49.530 19.376 43.097 1.00 19.96 405 ASP A O 1
ATOM 704 N N . SER A 1 93 ? 47.611 18.232 43.537 1.00 16.52 406 SER A N 1
ATOM 705 C CA . SER A 1 93 ? 48.191 16.913 43.882 1.00 17.13 406 SER A CA 1
ATOM 706 C C . SER A 1 93 ? 48.415 16.059 42.639 1.00 17.49 406 SER A C 1
ATOM 707 O O . SER A 1 93 ? 48.798 14.868 42.770 1.00 18.40 406 SER A O 1
ATOM 710 N N . VAL A 1 94 ? 48.177 16.547 41.422 1.00 15.02 407 VAL A N 1
ATOM 711 C CA . VAL A 1 94 ? 48.273 15.645 40.260 1.00 13.75 407 VAL A CA 1
ATOM 712 C C . VAL A 1 94 ? 49.677 15.019 40.151 1.00 13.59 407 VAL A C 1
ATOM 713 O O . VAL A 1 94 ? 50.711 15.685 40.401 1.00 14.39 407 VAL A O 1
ATOM 717 N N . GLU A 1 95 ? 49.699 13.835 39.549 1.00 15.00 408 GLU A N 1
ATOM 718 C CA . GLU A 1 95 ? 50.954 13.167 39.173 1.00 16.47 408 GLU A CA 1
ATOM 719 C C . GLU A 1 95 ? 51.681 14.018 38.125 1.00 17.82 408 GLU A C 1
ATOM 720 O O . GLU A 1 95 ? 51.042 14.482 37.154 1.00 19.40 408 GLU A O 1
ATOM 726 N N . ARG A 1 96 ? 52.986 14.126 38.268 1.00 15.72 409 ARG A N 1
ATOM 727 C CA . ARG A 1 96 ? 53.856 14.988 37.440 1.00 16.23 409 ARG A CA 1
ATOM 728 C C . ARG A 1 96 ? 54.744 14.137 36.527 1.00 15.24 409 ARG A C 1
ATOM 729 O O . ARG A 1 96 ? 55.251 14.664 35.537 1.00 14.77 409 ARG A O 1
ATOM 737 N N . LYS A 1 97 ? 54.932 12.849 36.842 1.00 14.52 410 LYS A N 1
ATOM 738 C CA . LYS A 1 97 ? 55.996 12.035 36.207 1.00 14.95 410 LYS A CA 1
ATOM 739 C C . LYS A 1 97 ? 55.414 10.984 35.269 1.00 17.27 410 LYS A C 1
ATOM 740 O O . LYS A 1 97 ? 54.381 10.362 35.591 1.00 18.48 410 LYS A O 1
ATOM 746 N N . GLY A 1 98 ? 56.084 10.844 34.128 1.00 16.91 411 GLY A N 1
ATOM 747 C CA . GLY A 1 98 ? 55.776 9.879 33.072 1.00 18.34 411 GLY A CA 1
ATOM 748 C C . GLY A 1 98 ? 54.594 10.319 32.259 1.00 18.46 411 GLY A C 1
ATOM 749 O O . GLY A 1 98 ? 54.241 11.494 32.264 1.00 18.08 411 GLY A O 1
ATOM 750 N N . GLU A 1 99 ? 54.004 9.378 31.556 1.00 21.12 412 GLU A N 1
ATOM 751 C CA . GLU A 1 99 ? 52.999 9.688 30.511 1.00 22.46 412 GLU A CA 1
ATOM 752 C C . GLU A 1 99 ? 51.617 9.775 31.146 1.00 24.02 412 GLU A C 1
ATOM 753 O O . GLU A 1 99 ? 50.767 8.881 30.871 1.00 23.61 412 GLU A O 1
ATOM 759 N N . VAL A 1 100 ? 51.412 10.803 31.963 1.00 19.71 413 VAL A N 1
ATOM 760 C CA . VAL A 1 100 ? 50.183 10.970 32.773 1.00 21.35 413 VAL A CA 1
ATOM 761 C C . VAL A 1 100 ? 48.996 11.104 31.817 1.00 19.94 413 VAL A C 1
ATOM 762 O O . VAL A 1 100 ? 49.069 11.839 30.833 1.00 20.23 413 VAL A O 1
ATOM 766 N N . LEU A 1 101 ? 47.903 10.405 32.100 1.00 20.12 414 LEU A N 1
ATOM 767 C CA . LEU A 1 101 ? 46.668 10.592 31.322 1.00 18.92 414 LEU A CA 1
ATOM 768 C C . LEU A 1 101 ? 45.962 11.845 31.859 1.00 15.29 414 LEU A C 1
ATOM 769 O O . LEU A 1 101 ? 45.648 11.886 33.027 1.00 15.70 414 LEU A O 1
ATOM 774 N N . LEU A 1 102 ? 45.749 12.825 30.990 1.00 16.03 415 LEU A N 1
ATOM 775 C CA . LEU A 1 102 ? 45.255 14.190 31.351 1.00 15.76 415 LEU A CA 1
ATOM 776 C C . LEU A 1 102 ? 43.733 14.208 31.361 1.00 17.09 415 LEU A C 1
ATOM 777 O O . LEU A 1 102 ? 43.088 14.931 30.608 1.00 16.56 415 LEU A O 1
ATOM 782 N N . ILE A 1 103 ? 43.160 13.459 32.294 1.00 14.07 416 ILE A N 1
ATOM 783 C CA . ILE A 1 103 ? 41.715 13.166 32.287 1.00 14.94 416 ILE A CA 1
ATOM 784 C C . ILE A 1 103 ? 41.158 13.492 33.654 1.00 13.11 416 ILE A C 1
ATOM 785 O O . ILE A 1 103 ? 41.892 13.561 34.634 1.00 13.35 416 ILE A O 1
ATOM 790 N N . PRO A 1 104 ? 39.841 13.751 33.797 1.00 13.49 417 PRO A N 1
ATOM 791 C CA . PRO A 1 104 ? 39.257 14.100 35.077 1.00 13.69 417 PRO A CA 1
ATOM 792 C C . PRO A 1 104 ? 39.546 13.115 36.219 1.00 13.98 417 PRO A C 1
ATOM 793 O O . PRO A 1 104 ? 39.678 13.516 37.369 1.00 14.54 417 PRO A O 1
ATOM 797 N N . GLN A 1 105 ? 39.530 11.823 35.888 1.00 17.87 418 GLN A N 1
ATOM 798 C CA . GLN A 1 105 ? 39.739 10.770 36.908 1.00 19.81 418 GLN A CA 1
ATOM 799 C C . GLN A 1 105 ? 41.116 10.940 37.542 1.00 19.00 418 GLN A C 1
ATOM 800 O O . GLN A 1 105 ? 41.292 10.473 38.686 1.00 19.90 418 GLN A O 1
ATOM 806 N N . ASN A 1 106 ? 42.062 11.588 36.846 1.00 14.77 419 ASN A N 1
ATOM 807 C CA . ASN A 1 106 ? 43.429 11.847 37.359 1.00 14.73 419 ASN A CA 1
ATOM 808 C C . ASN A 1 106 ? 43.597 13.295 37.814 1.00 14.76 419 ASN A C 1
ATOM 809 O O . ASN A 1 106 ? 44.716 13.667 38.159 1.00 14.38 419 ASN A O 1
ATOM 814 N N . GLY A 1 107 ? 42.520 14.085 37.896 1.00 13.05 420 GLY A N 1
ATOM 815 C CA . GLY A 1 107 ? 42.597 15.443 38.424 1.00 12.35 420 GLY A CA 1
ATOM 816 C C . GLY A 1 107 ? 42.875 16.503 37.408 1.00 11.77 420 GLY A C 1
ATOM 817 O O . GLY A 1 107 ? 43.307 17.557 37.825 1.00 10.52 420 GLY A O 1
ATOM 818 N N . PHE A 1 108 ? 42.593 16.266 36.122 1.00 10.77 421 PHE A N 1
ATOM 819 C CA . PHE A 1 108 ? 42.809 17.275 35.036 1.00 10.61 421 PHE A CA 1
ATOM 820 C C . PHE A 1 108 ? 41.481 17.584 34.344 1.00 10.81 421 PHE A C 1
ATOM 821 O O . PHE A 1 108 ? 40.807 16.625 33.927 1.00 11.69 421 PHE A O 1
ATOM 829 N N . TRP A 1 109 ? 41.114 18.869 34.247 1.00 9.20 422 TRP A N 1
ATOM 830 C CA . TRP A 1 109 ? 39.874 19.282 33.570 1.00 9.57 422 TRP A CA 1
ATOM 831 C C . TRP A 1 109 ? 40.257 20.201 32.442 1.00 10.59 422 TRP A C 1
ATOM 832 O O . TRP A 1 109 ? 40.769 21.311 32.739 1.00 10.20 422 TRP A O 1
ATOM 843 N N . THR A 1 110 ? 40.172 19.753 31.200 1.00 10.23 423 THR A N 1
ATOM 844 C CA . THR A 1 110 ? 40.888 20.427 30.109 1.00 10.52 423 THR A CA 1
ATOM 845 C C . THR A 1 110 ? 40.039 20.603 28.854 1.00 10.66 423 THR A C 1
ATOM 846 O O . THR A 1 110 ? 39.022 19.926 28.670 1.00 11.86 423 THR A O 1
ATOM 850 N N . LEU A 1 111 ? 40.533 21.483 28.021 1.00 9.25 424 LEU A N 1
ATOM 851 C CA . LEU A 1 111 ? 40.118 21.658 26.610 1.00 9.92 424 LEU A CA 1
ATOM 852 C C . LEU A 1 111 ? 41.411 21.553 25.818 1.00 10.46 424 LEU A C 1
ATOM 853 O O . LEU A 1 111 ? 42.364 22.283 26.160 1.00 10.41 424 LEU A O 1
ATOM 858 N N . GLU A 1 112 ? 41.410 20.830 24.700 1.00 10.65 425 GLU A N 1
ATOM 859 C CA . GLU A 1 112 ? 42.626 20.545 23.924 1.00 12.54 425 GLU A CA 1
ATOM 860 C C . GLU A 1 112 ? 42.338 20.889 22.470 1.00 12.65 425 GLU A C 1
ATOM 861 O O . GLU A 1 112 ? 41.250 20.585 21.988 1.00 13.50 425 GLU A O 1
ATOM 867 N N . MET A 1 113 ? 43.334 21.415 21.779 1.00 11.19 426 MET A N 1
ATOM 868 C CA . MET A 1 113 ? 43.417 21.406 20.307 1.00 11.34 426 MET A CA 1
ATOM 869 C C . MET A 1 113 ? 44.385 20.293 19.921 1.00 11.74 426 MET A C 1
ATOM 870 O O . MET A 1 113 ? 45.534 20.279 20.355 1.00 11.87 426 MET A O 1
ATOM 875 N N . HIS A 1 114 ? 43.892 19.354 19.106 1.00 13.69 427 HIS A N 1
ATOM 876 C CA . HIS A 1 114 ? 44.729 18.215 18.652 1.00 14.84 427 HIS A CA 1
ATOM 877 C C . HIS A 1 114 ? 44.322 17.914 17.211 1.00 14.64 427 HIS A C 1
ATOM 878 O O . HIS A 1 114 ? 43.136 17.616 16.968 1.00 15.43 427 HIS A O 1
ATOM 885 N N . LYS A 1 115 ? 45.313 17.930 16.324 1.00 16.51 428 LYS A N 1
ATOM 886 C CA . LYS A 1 115 ? 45.110 17.510 14.894 1.00 19.22 428 LYS A CA 1
ATOM 887 C C . LYS A 1 115 ? 43.883 18.201 14.293 1.00 18.63 428 LYS A C 1
ATOM 888 O O . LYS A 1 115 ? 43.010 17.491 13.677 1.00 20.11 428 LYS A O 1
ATOM 894 N N . GLY A 1 116 ? 43.754 19.515 14.488 1.00 17.34 429 GLY A N 1
ATOM 895 C CA . GLY A 1 116 ? 42.761 20.378 13.835 1.00 17.09 429 GLY A CA 1
ATOM 896 C C . GLY A 1 116 ? 41.371 20.260 14.435 1.00 16.99 429 GLY A C 1
ATOM 897 O O . GLY A 1 116 ? 40.424 20.819 13.828 1.00 19.09 429 GLY A O 1
ATOM 898 N N . GLN A 1 117 ? 41.245 19.627 15.597 1.00 15.81 430 GLN A N 1
ATOM 899 C CA . GLN A 1 117 ? 39.962 19.519 16.292 1.00 14.77 430 GLN A CA 1
ATOM 900 C C . GLN A 1 117 ? 40.109 19.883 17.759 1.00 13.02 430 GLN A C 1
ATOM 901 O O . GLN A 1 117 ? 41.217 19.780 18.307 1.00 15.05 430 GLN A O 1
ATOM 907 N N . TYR A 1 118 ? 39.006 20.316 18.319 1.00 11.97 431 TYR A N 1
ATOM 908 C CA . TYR A 1 118 ? 38.940 20.634 19.758 1.00 11.70 431 TYR A CA 1
ATOM 909 C C . TYR A 1 118 ? 38.336 19.436 20.451 1.00 14.59 431 TYR A C 1
ATOM 910 O O . TYR A 1 118 ? 37.255 18.968 20.097 1.00 13.56 431 TYR A O 1
ATOM 919 N N . ARG A 1 119 ? 38.950 19.044 21.593 1.00 11.15 432 ARG A N 1
ATOM 920 C CA . ARG A 1 119 ? 38.540 17.853 22.330 1.00 13.47 432 ARG A CA 1
ATOM 921 C C . ARG A 1 119 ? 38.266 18.276 23.777 1.00 12.14 432 ARG A C 1
ATOM 922 O O . ARG A 1 119 ? 39.182 18.767 24.475 1.00 13.17 432 ARG A O 1
ATOM 930 N N . ALA A 1 120 ? 37.084 17.951 24.241 1.00 12.24 433 ALA A N 1
ATOM 931 C CA . ALA A 1 120 ? 36.686 18.115 25.646 1.00 12.37 433 ALA A CA 1
ATOM 932 C C . ALA A 1 120 ? 37.420 17.091 26.469 1.00 13.97 433 ALA A C 1
ATOM 933 O O . ALA A 1 120 ? 37.474 15.919 26.082 1.00 13.23 433 ALA A O 1
ATOM 935 N N . VAL A 1 121 ? 37.977 17.521 27.609 1.00 13.32 434 VAL A N 1
ATOM 936 C CA . VAL A 1 121 ? 38.661 16.656 28.604 1.00 14.17 434 VAL A CA 1
ATOM 937 C C . VAL A 1 121 ? 39.671 15.758 27.872 1.00 14.39 434 VAL A C 1
ATOM 938 O O . VAL A 1 121 ? 39.891 14.670 28.301 1.00 16.27 434 VAL A O 1
ATOM 942 N N . SER A 1 122 ? 40.300 16.310 26.849 1.00 15.96 435 SER A N 1
ATOM 943 C CA . SER A 1 122 ? 41.437 15.687 26.140 1.00 16.85 435 SER A CA 1
ATOM 944 C C . SER A 1 122 ? 41.032 14.278 25.695 1.00 18.29 435 SER A C 1
ATOM 945 O O . SER A 1 122 ? 41.919 13.428 25.590 1.00 20.88 435 SER A O 1
ATOM 948 N N . SER A 1 123 ? 39.773 14.111 25.259 1.00 18.38 436 SER A N 1
ATOM 949 C CA . SER A 1 123 ? 39.188 12.800 24.911 1.00 20.05 436 SER A CA 1
ATOM 950 C C . SER A 1 123 ? 39.012 12.737 23.407 1.00 21.32 436 SER A C 1
ATOM 951 O O . SER A 1 123 ? 38.306 13.558 22.817 1.00 16.21 436 SER A O 1
ATOM 954 N N . PRO A 1 124 ? 39.555 11.698 22.734 1.00 21.49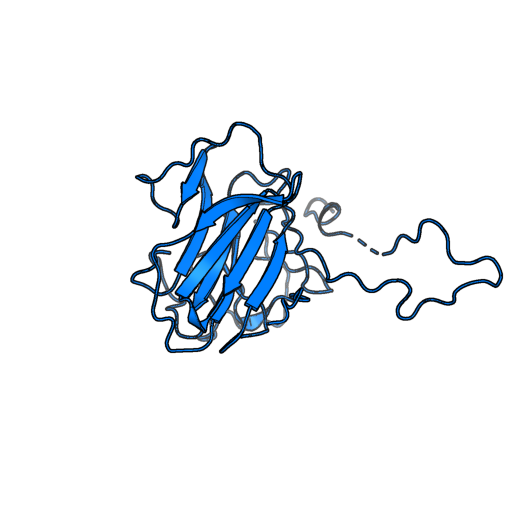 437 PRO A N 1
ATOM 955 C CA . PRO A 1 124 ? 39.211 11.518 21.324 1.00 22.14 437 PRO A CA 1
ATOM 956 C C . PRO A 1 124 ? 37.739 11.198 21.045 1.00 22.07 437 PRO A C 1
ATOM 957 O O . PRO A 1 124 ? 37.333 11.274 19.904 1.00 22.64 437 PRO A O 1
ATOM 961 N N . ASP A 1 125 ? 36.953 10.923 22.074 1.00 20.53 438 ASP A N 1
ATOM 962 C CA . ASP A 1 125 ? 35.514 10.619 21.972 1.00 21.95 438 ASP A CA 1
ATOM 963 C C . ASP A 1 125 ? 34.618 11.840 22.269 1.00 20.69 438 ASP A C 1
ATOM 964 O O . ASP A 1 125 ? 33.371 11.730 22.234 1.00 21.72 438 ASP A O 1
ATOM 969 N N . ARG A 1 126 ? 35.178 13.044 22.485 1.00 15.16 439 ARG A N 1
ATOM 970 C CA . ARG A 1 126 ? 34.374 14.242 22.753 1.00 15.66 439 ARG A CA 1
ATOM 971 C C . ARG A 1 126 ? 34.894 15.385 21.924 1.00 14.63 439 ARG A C 1
ATOM 972 O O . ARG A 1 126 ? 35.351 16.422 22.436 1.00 15.40 439 ARG A O 1
ATOM 980 N N . ILE A 1 127 ? 34.817 15.212 20.626 1.00 12.83 440 ILE A N 1
ATOM 981 C CA . ILE A 1 127 ? 35.195 16.266 19.690 1.00 13.65 440 ILE A CA 1
ATOM 982 C C . ILE A 1 127 ? 34.051 17.289 19.737 1.00 13.43 440 ILE A C 1
ATOM 983 O O . ILE A 1 127 ? 32.868 17.009 19.479 1.00 14.09 440 ILE A O 1
ATOM 988 N N . LEU A 1 128 ? 34.432 18.535 19.944 1.00 12.63 441 LEU A N 1
ATOM 989 C CA . LEU A 1 128 ? 33.489 19.653 20.037 1.00 12.66 441 LEU A CA 1
ATOM 990 C C . LEU A 1 128 ? 33.256 20.209 18.635 1.00 13.40 441 LEU A C 1
ATOM 991 O O . LEU A 1 128 ? 34.190 20.515 17.904 1.00 14.47 441 LEU A O 1
ATOM 996 N N . PRO A 1 129 ? 31.986 20.388 18.224 1.00 13.85 442 PRO A N 1
ATOM 997 C CA . PRO A 1 129 ? 31.700 20.873 16.870 1.00 15.06 442 PRO A CA 1
ATOM 998 C C . PRO A 1 129 ? 31.805 22.395 16.716 1.00 15.86 442 PRO A C 1
ATOM 999 O O . PRO A 1 129 ? 30.853 23.055 16.423 1.00 18.05 442 PRO A O 1
ATOM 1003 N N . LEU A 1 130 ? 32.987 22.945 16.976 1.00 15.31 443 LEU A N 1
ATOM 1004 C CA . LEU A 1 130 ? 33.209 24.389 16.829 1.00 17.35 443 LEU A CA 1
ATOM 1005 C C . LEU A 1 130 ? 33.221 24.765 15.354 1.00 18.08 443 LEU A C 1
ATOM 1006 O O . LEU A 1 130 ? 33.630 23.959 14.553 1.00 20.35 443 LEU A O 1
ATOM 1011 N N . LYS A 1 131 ? 32.732 25.951 15.066 1.00 19.00 444 LYS A N 1
ATOM 1012 C CA . LYS A 1 131 ? 32.576 26.392 13.646 1.00 22.04 444 LYS A CA 1
ATOM 1013 C C . LYS A 1 131 ? 33.584 27.497 13.323 1.00 24.02 444 LYS A C 1
ATOM 1014 O O . LYS A 1 131 ? 33.431 28.159 12.278 1.00 23.20 444 LYS A O 1
ATOM 1020 N N . GLU A 1 132 ? 34.529 27.783 14.210 1.00 21.72 445 GLU A N 1
ATOM 1021 C CA . GLU A 1 132 ? 35.569 28.806 13.956 1.00 20.07 445 GLU A CA 1
ATOM 1022 C C . GLU A 1 132 ? 36.835 28.338 14.664 1.00 19.57 445 GLU A C 1
ATOM 1023 O O . GLU A 1 132 ? 36.692 27.480 15.602 1.00 20.89 445 GLU A O 1
ATOM 1029 N N . SER A 1 133 ? 37.985 28.876 14.255 1.00 19.16 446 SER A N 1
ATOM 1030 C CA A SER A 1 133 ? 39.295 28.653 14.912 0.50 19.11 446 SER A CA 1
ATOM 1031 C CA B SER A 1 133 ? 39.279 28.638 14.929 0.50 19.85 446 SER A CA 1
ATOM 1032 C C . SER A 1 133 ? 39.325 29.507 16.194 1.00 19.84 446 SER A C 1
ATOM 1033 O O . SER A 1 133 ? 39.080 30.713 16.108 1.00 21.83 446 SER A O 1
ATOM 1038 N N . LEU A 1 134 ? 39.580 28.901 17.344 1.00 14.43 447 LEU A N 1
ATOM 1039 C CA . LEU A 1 134 ? 39.640 29.672 18.606 1.00 14.05 447 LEU A CA 1
ATOM 1040 C C . LEU A 1 134 ? 40.944 30.471 18.630 1.00 14.01 447 LEU A C 1
ATOM 1041 O O . LEU A 1 134 ? 42.004 29.947 18.264 1.00 13.95 447 LEU A O 1
ATOM 1046 N N . CYS A 1 135 ? 40.860 31.687 19.138 1.00 13.04 448 CYS A N 1
ATOM 1047 C CA . CYS A 1 135 ? 41.999 32.603 19.288 1.00 13.20 448 CYS A CA 1
ATOM 1048 C C . CYS A 1 135 ? 42.222 32.963 20.750 1.00 11.06 448 CYS A C 1
ATOM 1049 O O . CYS A 1 135 ? 43.379 32.967 21.170 1.00 12.75 448 CYS A O 1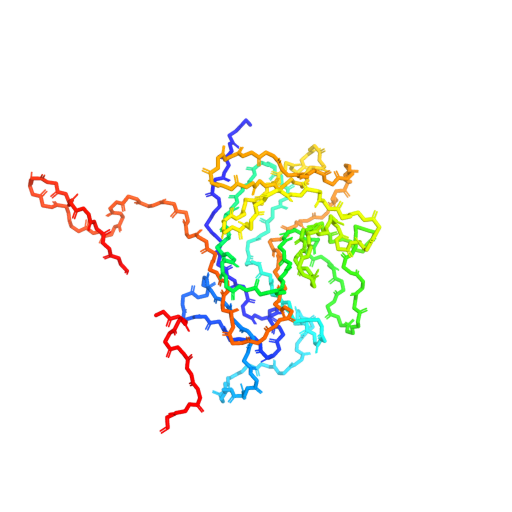
ATOM 1052 N N . ARG A 1 136 ? 41.165 33.223 21.515 1.00 10.49 449 ARG A N 1
ATOM 1053 C CA . ARG A 1 136 ? 41.292 33.547 22.955 1.00 10.32 449 ARG A CA 1
ATOM 1054 C C . ARG A 1 136 ? 40.260 32.706 23.689 1.00 10.27 449 ARG A C 1
ATOM 1055 O O . ARG A 1 136 ? 39.055 32.819 23.413 1.00 11.47 449 ARG A O 1
ATOM 1063 N N . VAL A 1 137 ? 40.749 31.883 24.599 1.00 9.98 450 VAL A N 1
ATOM 1064 C CA . VAL A 1 137 ? 39.918 30.917 25.346 1.00 9.87 450 VAL A CA 1
ATOM 1065 C C . VAL A 1 137 ? 39.830 31.352 26.805 1.00 10.07 450 VAL A C 1
ATOM 1066 O O . VAL A 1 137 ? 40.870 31.688 27.426 1.00 11.09 450 VAL A O 1
ATOM 1070 N N . GLY A 1 138 ? 38.622 31.363 27.337 1.00 8.78 451 GLY A N 1
ATOM 1071 C CA . GLY A 1 138 ? 38.423 31.600 28.756 1.00 9.51 451 GLY A CA 1
ATOM 1072 C C . GLY A 1 138 ? 38.344 30.289 29.493 1.00 9.09 451 GLY A C 1
ATOM 1073 O O . GLY A 1 138 ? 37.646 29.355 29.079 1.00 9.63 451 GLY A O 1
ATOM 1074 N N . VAL A 1 139 ? 38.994 30.261 30.629 1.00 8.35 452 VAL A N 1
ATOM 1075 C CA . VAL A 1 139 ? 38.960 29.124 31.555 1.00 8.84 452 VAL A CA 1
ATOM 1076 C C . VAL A 1 139 ? 38.308 29.617 32.839 1.00 8.64 452 VAL A C 1
ATOM 1077 O O . VAL A 1 139 ? 38.787 30.566 33.442 1.00 9.49 452 VAL A O 1
ATOM 1081 N N . PHE A 1 140 ? 37.221 28.940 33.225 1.00 8.70 453 PHE A N 1
ATOM 1082 C CA . PHE A 1 140 ? 36.355 29.360 34.341 1.00 8.36 453 PHE A CA 1
ATOM 1083 C C . PHE A 1 140 ? 36.271 28.250 35.370 1.00 8.93 453 PHE A C 1
ATOM 1084 O O . PHE A 1 140 ? 36.092 27.076 35.010 1.00 9.57 453 PHE A O 1
ATOM 1092 N N . LEU A 1 141 ? 36.348 28.644 36.641 1.00 9.61 454 LEU A N 1
ATOM 1093 C CA . LEU A 1 141 ? 36.237 27.736 37.787 1.00 10.18 454 LEU A CA 1
ATOM 1094 C C . LEU A 1 141 ? 35.172 28.250 38.744 1.00 9.48 454 LEU A C 1
ATOM 1095 O O . LEU A 1 141 ? 35.239 29.416 39.155 1.00 9.26 454 LEU A O 1
ATOM 1100 N N . ASP A 1 142 ? 34.213 27.405 39.081 1.00 10.00 455 ASP A N 1
ATOM 1101 C CA . ASP A 1 142 ? 33.329 27.651 40.264 1.00 10.73 455 ASP A CA 1
ATOM 1102 C C . ASP A 1 142 ? 33.592 26.481 41.214 1.00 10.75 455 ASP A C 1
ATOM 1103 O O . ASP A 1 142 ? 33.112 25.373 40.954 1.00 10.92 455 ASP A O 1
ATOM 1108 N N . TYR A 1 143 ? 34.394 26.714 42.246 1.00 11.01 456 TYR A N 1
ATOM 1109 C CA . TYR A 1 143 ? 34.977 25.602 43.013 1.00 10.54 456 TYR A CA 1
ATOM 1110 C C . TYR A 1 143 ? 33.828 24.803 43.672 1.00 11.78 456 TYR A C 1
ATOM 1111 O O . TYR A 1 143 ? 33.814 23.569 43.508 1.00 11.42 456 TYR A O 1
ATOM 1120 N N . GLU A 1 144 ? 32.999 25.516 44.439 1.00 12.22 457 GLU A N 1
ATOM 1121 C CA . GLU A 1 144 ? 31.975 24.811 45.235 1.00 14.00 457 GLU A CA 1
ATOM 1122 C C . GLU A 1 144 ? 30.995 24.084 44.325 1.00 14.14 457 GLU A C 1
ATOM 1123 O O . GLU A 1 144 ? 30.420 23.053 44.723 1.00 14.09 457 GLU A O 1
ATOM 1129 N N . ALA A 1 145 ? 30.729 24.596 43.130 1.00 12.04 458 ALA A N 1
ATOM 1130 C CA . ALA A 1 145 ? 29.752 23.960 42.217 1.00 12.35 458 ALA A CA 1
ATOM 1131 C C . ALA A 1 145 ? 30.396 22.811 41.425 1.00 12.23 458 ALA A C 1
ATOM 1132 O O . ALA A 1 145 ? 29.689 22.165 40.634 1.00 13.56 458 ALA A O 1
ATOM 1134 N N . GLY A 1 146 ? 31.695 22.583 41.576 1.00 11.50 459 GLY A N 1
ATOM 1135 C CA . GLY A 1 146 ? 32.380 21.504 40.873 1.00 11.23 459 GLY A CA 1
ATOM 1136 C C . GLY A 1 146 ? 32.525 21.762 39.380 1.00 11.48 459 GLY A C 1
ATOM 1137 O O . GLY A 1 146 ? 32.580 20.800 38.611 1.00 11.89 459 GLY A O 1
ATOM 1138 N N . ASP A 1 147 ? 32.637 23.041 39.011 1.00 11.01 460 ASP A N 1
ATOM 1139 C CA . ASP A 1 147 ? 32.503 23.514 37.613 1.00 10.37 460 ASP A CA 1
ATOM 1140 C C . ASP A 1 147 ? 33.840 24.021 37.061 1.00 10.47 460 ASP A C 1
ATOM 1141 O O . ASP A 1 147 ? 34.385 25.015 37.560 1.00 9.86 460 ASP A O 1
ATOM 1146 N N . VAL A 1 148 ? 34.346 23.342 36.022 1.00 9.91 461 VAL A N 1
ATOM 1147 C CA . VAL A 1 148 ? 35.370 23.892 35.093 1.00 9.09 461 VAL A CA 1
ATOM 1148 C C . VAL A 1 148 ? 34.706 24.054 33.730 1.00 8.37 461 VAL A C 1
ATOM 1149 O O . VAL A 1 148 ? 34.227 23.064 33.160 1.00 9.55 461 VAL A O 1
ATOM 1153 N N . SER A 1 149 ? 34.681 25.295 33.284 1.00 8.40 462 SER A N 1
ATOM 1154 C CA . SER A 1 149 ? 34.036 25.674 32.018 1.00 8.28 462 SER A CA 1
ATOM 1155 C C . SER A 1 149 ? 35.031 26.388 31.122 1.00 8.31 462 SER A C 1
ATOM 1156 O O . SER A 1 149 ? 35.998 27.006 31.568 1.00 10.26 462 SER A O 1
ATOM 1159 N N . PHE A 1 150 ? 34.757 26.334 29.824 1.00 8.43 463 PHE A N 1
ATOM 1160 C CA . PHE A 1 150 ? 35.597 26.962 28.786 1.00 9.60 463 PHE A CA 1
ATOM 1161 C C . PHE A 1 150 ? 34.713 27.841 27.923 1.00 9.42 463 PHE A C 1
ATOM 1162 O O . PHE A 1 150 ? 33.565 27.469 27.635 1.00 9.91 463 PHE A O 1
ATOM 1170 N N . TYR A 1 151 ? 35.271 28.989 27.545 1.00 9.61 464 TYR A N 1
ATOM 1171 C CA . TYR A 1 151 ? 34.565 30.023 26.766 1.00 10.49 464 TYR A CA 1
ATOM 1172 C C . TYR A 1 151 ? 35.393 30.426 25.546 1.00 10.36 464 TYR A C 1
ATOM 1173 O O . TYR A 1 151 ? 36.640 30.428 25.600 1.00 10.03 464 TYR A O 1
ATOM 1182 N N . ASN A 1 152 ? 34.692 30.781 24.475 1.00 9.63 465 ASN A N 1
ATOM 1183 C CA . ASN A 1 152 ? 35.321 31.493 23.340 1.00 9.97 465 ASN A CA 1
ATOM 1184 C C . ASN A 1 152 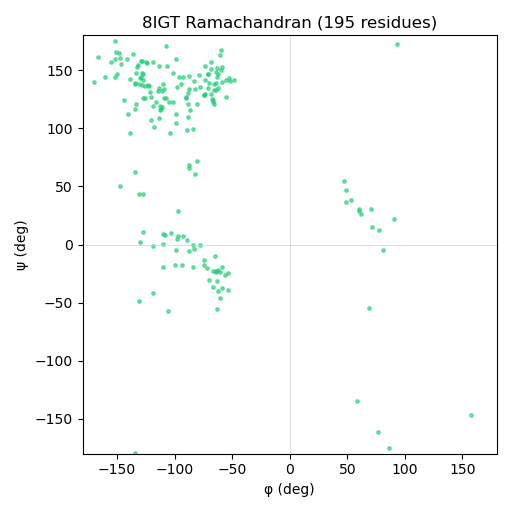? 35.244 32.999 23.632 1.00 10.31 465 ASN A C 1
ATOM 1185 O O . ASN A 1 152 ? 34.113 33.534 23.679 1.00 10.18 465 ASN A O 1
ATOM 1190 N N . MET A 1 153 ? 36.362 33.657 23.917 1.00 9.42 466 MET A N 1
ATOM 1191 C CA . MET A 1 153 ? 36.280 35.058 24.348 1.00 11.47 466 MET A CA 1
ATOM 1192 C C . MET A 1 153 ? 36.049 36.013 23.186 1.00 13.75 466 MET A C 1
ATOM 1193 O O . MET A 1 153 ? 35.888 37.222 23.443 1.00 14.01 466 MET A O 1
ATOM 1198 N N . ARG A 1 154 ? 35.961 35.536 21.949 1.00 12.03 467 ARG A N 1
ATOM 1199 C CA . ARG A 1 154 ? 35.573 36.461 20.857 1.00 13.80 467 ARG A CA 1
ATOM 1200 C C . ARG A 1 154 ? 34.188 37.039 21.137 1.00 12.48 467 ARG A C 1
ATOM 1201 O O . ARG A 1 154 ? 33.994 38.259 21.010 1.00 13.98 467 ARG A O 1
ATOM 1209 N N . ASP A 1 155 ? 33.248 36.184 21.529 1.00 12.24 468 ASP A N 1
ATOM 1210 C CA . ASP A 1 155 ? 31.848 36.571 21.754 1.00 12.63 468 ASP A CA 1
ATOM 1211 C C . ASP A 1 155 ? 31.373 36.145 23.134 1.00 12.73 468 ASP A C 1
ATOM 1212 O O . ASP A 1 155 ? 30.183 36.312 23.385 1.00 15.66 468 ASP A O 1
ATOM 1217 N N . ARG A 1 156 ? 32.272 35.709 24.030 1.00 11.58 469 ARG A N 1
ATOM 1218 C CA . ARG A 1 156 ? 31.950 35.267 25.414 1.00 12.12 469 ARG A CA 1
ATOM 1219 C C . ARG A 1 156 ? 30.992 34.081 25.387 1.00 12.68 469 ARG A C 1
ATOM 1220 O O . ARG A 1 156 ? 30.188 33.910 26.285 1.00 15.10 469 ARG A O 1
ATOM 1228 N N . SER A 1 157 ? 31.062 33.262 24.367 1.00 11.07 470 SER A N 1
ATOM 1229 C CA . SER A 1 157 ? 30.148 32.101 24.249 1.00 10.68 470 SER A CA 1
ATOM 1230 C C . SER A 1 157 ? 30.716 30.884 24.970 1.00 11.03 470 SER A C 1
ATOM 1231 O O . SER A 1 157 ? 31.922 30.581 24.893 1.00 10.84 470 SER A O 1
ATOM 1234 N N . HIS A 1 158 ? 29.807 30.100 25.559 1.00 10.90 471 HIS A N 1
ATOM 1235 C CA . HIS A 1 158 ? 30.166 28.871 26.262 1.00 10.22 471 HIS A CA 1
ATOM 1236 C C . HIS A 1 158 ? 30.625 27.833 25.242 1.00 11.11 471 HIS A C 1
ATOM 1237 O O . HIS A 1 158 ? 30.034 27.693 24.141 1.00 11.29 471 HIS A O 1
ATOM 1244 N N . ILE A 1 159 ? 31.669 27.101 25.568 1.00 10.46 472 ILE A N 1
ATOM 1245 C CA . ILE A 1 159 ? 32.168 25.951 24.794 1.00 10.14 472 ILE A CA 1
ATOM 1246 C C . ILE A 1 159 ? 31.817 24.665 25.489 1.00 10.08 472 ILE A C 1
ATOM 1247 O O . ILE A 1 159 ? 31.207 23.786 24.860 1.00 10.53 472 ILE A O 1
ATOM 1252 N N . TYR A 1 160 ? 32.227 24.488 26.739 1.00 9.72 473 TYR A N 1
ATOM 1253 C CA . TYR A 1 160 ? 32.105 23.181 27.413 1.00 9.45 473 TYR A CA 1
ATOM 1254 C C . TYR A 1 160 ? 32.184 23.389 28.917 1.00 9.63 473 TYR A C 1
ATOM 1255 O O . TYR A 1 160 ? 33.003 24.183 29.390 1.00 10.20 473 TYR A O 1
ATOM 1264 N N . THR A 1 161 ? 31.411 22.593 29.645 1.00 9.40 474 THR A N 1
ATOM 1265 C CA . THR A 1 161 ? 31.584 22.412 31.113 1.00 9.69 474 THR A CA 1
ATOM 1266 C C . THR A 1 161 ? 31.826 20.945 31.360 1.00 10.31 474 THR A C 1
ATOM 1267 O O . THR A 1 161 ? 31.029 20.132 30.879 1.00 10.67 474 THR A O 1
ATOM 1271 N N . CYS A 1 162 ? 32.862 20.630 32.134 1.00 9.72 475 CYS A N 1
ATOM 1272 C CA . CYS A 1 162 ? 33.183 19.252 32.475 1.00 10.12 475 CYS A CA 1
ATOM 1273 C C . CYS A 1 162 ? 32.110 18.681 33.398 1.00 10.05 475 CYS A C 1
ATOM 1274 O O . CYS A 1 162 ? 31.405 19.395 34.102 1.00 11.12 475 CYS A O 1
ATOM 1277 N N . PRO A 1 163 ? 31.956 17.340 33.438 1.00 10.80 476 PRO A N 1
ATOM 1278 C CA . PRO A 1 163 ? 31.074 16.747 34.430 1.00 11.07 476 PRO A CA 1
ATOM 1279 C C . PRO A 1 163 ? 31.437 17.276 35.813 1.00 12.12 476 PRO A C 1
ATOM 1280 O O . PRO A 1 163 ? 32.623 17.409 36.112 1.00 11.73 476 PRO A O 1
ATOM 1284 N N . ARG A 1 164 ? 30.447 17.548 36.651 1.00 12.02 477 ARG A N 1
ATOM 1285 C CA . ARG A 1 164 ? 30.732 18.204 37.935 1.00 12.07 477 ARG A CA 1
ATOM 1286 C C . ARG A 1 164 ? 31.560 17.309 38.832 1.00 13.57 477 ARG A C 1
ATOM 1287 O O . ARG A 1 164 ? 31.312 16.070 38.883 1.00 15.34 477 ARG A O 1
ATOM 1295 N N . SER A 1 165 ? 32.544 17.915 39.509 1.00 13.38 478 SER A N 1
ATOM 1296 C CA . SER A 1 165 ? 33.588 17.178 40.240 1.00 15.04 478 SER A CA 1
ATOM 1297 C C . SER A 1 165 ? 33.694 17.711 41.653 1.00 16.28 478 SER A C 1
ATOM 1298 O O . SER A 1 165 ? 33.512 18.907 41.898 1.00 17.44 478 SER A O 1
ATOM 1301 N N . ALA A 1 166 ? 33.962 16.828 42.605 1.00 16.75 479 ALA A N 1
ATOM 1302 C CA . ALA A 1 166 ? 34.373 17.196 43.960 1.00 18.86 479 ALA A CA 1
ATOM 1303 C C . ALA A 1 166 ? 35.882 17.433 43.919 1.00 18.51 479 ALA A C 1
ATOM 1304 O O . ALA A 1 166 ? 36.659 16.476 43.944 1.00 18.90 479 ALA A O 1
ATOM 1306 N N . PHE A 1 167 ? 36.315 18.685 43.834 1.00 17.50 480 PHE A N 1
ATOM 1307 C CA . PHE A 1 167 ? 37.752 18.952 43.607 1.00 15.98 480 PHE A CA 1
ATOM 1308 C C . PHE A 1 167 ? 38.551 18.494 44.828 1.00 18.60 480 PHE A C 1
ATOM 1309 O O . PHE A 1 167 ? 39.687 18.021 44.627 1.00 18.17 480 PHE A O 1
ATOM 1317 N N . SER A 1 168 ? 37.961 18.685 46.017 1.00 18.13 481 SER A N 1
ATOM 1318 C CA . SER A 1 168 ? 38.507 18.293 47.333 1.00 19.24 481 SER A CA 1
ATOM 1319 C C . SER A 1 168 ? 39.742 19.095 47.772 1.00 19.02 481 SER A C 1
ATOM 1320 O O . SER A 1 168 ? 39.743 19.603 48.889 1.00 23.77 481 SER A O 1
ATOM 1323 N N . VAL A 1 169 ? 40.790 19.154 46.955 1.00 15.83 482 VAL A N 1
ATOM 1324 C CA . VAL A 1 169 ? 42.048 19.871 47.271 1.00 14.82 482 VAL A CA 1
ATOM 1325 C C . VAL A 1 169 ? 42.109 21.145 46.415 1.00 13.69 482 VAL A C 1
ATOM 1326 O O . VAL A 1 169 ? 41.258 21.343 45.543 1.00 14.18 482 VAL A O 1
ATOM 1330 N N . PRO A 1 170 ? 43.066 22.057 46.653 1.00 13.10 483 PRO A N 1
ATOM 1331 C CA . PRO A 1 170 ? 43.231 23.219 45.799 1.00 12.46 483 PRO A CA 1
ATOM 1332 C C . PRO A 1 170 ? 43.526 22.802 44.352 1.00 11.53 483 PRO A C 1
ATOM 1333 O O . PRO A 1 170 ? 44.187 21.816 44.103 1.00 12.45 483 PRO A O 1
ATOM 1337 N N . VAL A 1 171 ? 43.077 23.669 43.447 1.00 10.27 484 VAL A N 1
ATOM 1338 C CA . VAL A 1 171 ? 43.328 23.492 42.001 1.00 10.46 484 VAL A CA 1
ATOM 1339 C C . VAL A 1 171 ? 44.121 24.638 41.439 1.00 10.05 484 VAL A C 1
ATOM 1340 O O . VAL A 1 171 ? 44.096 25.729 42.013 1.00 11.17 484 VAL A O 1
ATOM 1344 N N . ARG A 1 172 ? 44.794 24.380 40.317 1.00 9.38 485 ARG A N 1
ATOM 1345 C CA . ARG A 1 172 ? 45.740 25.347 39.736 1.00 9.91 485 ARG A CA 1
ATOM 1346 C C . ARG A 1 172 ? 45.428 25.458 38.252 1.00 9.44 485 ARG A C 1
ATOM 1347 O O . ARG A 1 172 ? 45.003 24.500 37.630 1.00 9.70 485 ARG A O 1
ATOM 1355 N N . PRO A 1 173 ? 45.727 26.605 37.646 1.00 9.50 486 PRO A N 1
ATOM 1356 C CA . PRO A 1 173 ? 45.729 26.694 36.183 1.00 8.55 486 PRO A CA 1
ATOM 1357 C C . PRO A 1 173 ? 46.730 25.695 35.604 1.00 10.05 486 PRO A C 1
ATOM 1358 O O . PRO A 1 173 ? 47.831 25.547 36.097 1.00 10.18 486 PRO A O 1
ATOM 1362 N N . PHE A 1 174 ? 46.327 25.071 34.502 1.00 9.13 487 PHE A N 1
ATOM 1363 C CA . PHE A 1 174 ? 47.080 24.004 33.804 1.00 9.59 487 PHE A CA 1
ATOM 1364 C C . PHE A 1 174 ? 47.222 24.349 32.330 1.00 9.83 487 PHE A C 1
ATOM 1365 O O . PHE A 1 174 ? 46.286 24.810 31.683 1.00 8.92 487 PHE A O 1
ATOM 1373 N N . PHE A 1 175 ? 48.403 24.121 31.782 1.00 9.19 488 PHE A N 1
ATOM 1374 C CA . PHE A 1 175 ? 48.747 24.391 30.373 1.00 9.12 488 PHE A CA 1
ATOM 1375 C C . PHE A 1 175 ? 49.588 23.279 29.799 1.00 10.24 488 PHE A C 1
ATOM 1376 O O . PHE A 1 175 ? 50.468 22.787 30.515 1.00 11.09 488 PHE A O 1
ATOM 1384 N N . ARG A 1 176 ? 49.372 22.943 28.543 1.00 10.06 489 ARG A N 1
ATOM 1385 C CA . ARG A 1 176 ? 50.223 21.996 27.803 1.00 10.06 489 ARG A CA 1
ATOM 1386 C C . ARG A 1 176 ? 50.531 22.544 26.425 1.00 11.26 489 ARG A C 1
ATOM 1387 O O . ARG A 1 176 ? 49.626 23.120 25.794 1.00 11.24 489 ARG A O 1
ATOM 1395 N N . LEU A 1 177 ? 51.771 22.404 25.963 1.00 11.06 490 LEU A N 1
ATOM 1396 C CA . LEU A 1 177 ? 52.182 22.808 24.615 1.00 14.61 490 LEU A CA 1
ATOM 1397 C C . LEU A 1 177 ? 52.548 21.543 23.852 1.00 14.46 490 LEU A C 1
ATOM 1398 O O . LEU A 1 177 ? 53.584 20.907 24.157 1.00 17.26 490 LEU A O 1
ATOM 1403 N N . GLY A 1 178 ? 51.715 21.168 22.894 1.00 13.95 491 GLY A N 1
ATOM 1404 C CA . GLY A 1 178 ? 51.844 19.940 22.105 1.00 16.21 491 GLY A CA 1
ATOM 1405 C C . GLY A 1 178 ? 52.619 20.146 20.822 1.00 16.24 491 GLY A C 1
ATOM 1406 O O . GLY A 1 178 ? 52.582 19.193 19.986 1.00 17.10 491 GLY A O 1
ATOM 1407 N N . CYS A 1 179 ? 53.213 21.322 20.615 1.00 13.48 492 CYS A N 1
ATOM 1408 C CA . CYS A 1 179 ? 53.932 21.646 19.371 1.00 14.00 492 CYS A CA 1
ATOM 1409 C C . CYS A 1 179 ? 55.065 22.592 19.718 1.00 14.53 492 CYS A C 1
ATOM 1410 O O . CYS A 1 179 ? 55.050 23.143 20.830 1.00 15.01 492 CYS A O 1
ATOM 1413 N N . GLU A 1 180 ? 56.011 22.752 18.803 1.00 13.78 493 GLU A N 1
ATOM 1414 C CA . GLU A 1 180 ? 57.202 23.571 19.042 1.00 15.21 493 GLU A CA 1
ATOM 1415 C C . GLU A 1 180 ? 57.039 24.961 18.430 1.00 13.91 493 GLU A C 1
ATOM 1416 O O . GLU A 1 180 ? 56.250 25.170 17.494 1.00 14.89 493 GLU A O 1
ATOM 1422 N N . ASP A 1 181 ? 57.834 25.879 18.942 1.00 14.32 494 ASP A N 1
ATOM 1423 C CA . ASP A 1 181 ? 58.099 27.212 18.369 1.00 15.93 494 ASP A CA 1
ATOM 1424 C C . ASP A 1 181 ? 56.821 28.040 18.252 1.00 16.30 494 ASP A C 1
ATOM 1425 O O . ASP A 1 181 ? 56.730 28.932 17.394 1.00 18.49 494 ASP A O 1
ATOM 1430 N N . SER A 1 182 ? 55.856 27.790 19.121 1.00 15.19 495 SER A N 1
ATOM 1431 C CA . SER A 1 182 ? 54.501 28.369 19.025 1.00 14.10 495 SER A CA 1
ATOM 1432 C C . SER A 1 182 ? 54.032 28.781 20.415 1.00 12.89 495 SER A C 1
ATOM 1433 O O . SER A 1 182 ? 53.582 27.938 21.192 1.00 13.18 495 SER A O 1
ATOM 1436 N N . PRO A 1 183 ? 54.199 30.066 20.782 1.00 12.71 496 PRO A N 1
ATOM 1437 C CA . PRO A 1 183 ? 53.857 30.455 22.153 1.00 12.23 496 PRO A CA 1
ATOM 1438 C C . PRO A 1 183 ? 52.361 30.648 22.412 1.00 12.11 496 PRO A C 1
ATOM 1439 O O . PRO A 1 183 ? 51.606 31.080 21.549 1.00 13.73 496 PRO A O 1
ATOM 1443 N N . ILE A 1 184 ? 51.966 30.297 23.628 1.00 12.23 497 ILE A N 1
ATOM 1444 C CA . ILE A 1 184 ? 50.673 30.766 24.170 1.00 13.10 497 ILE A CA 1
ATOM 1445 C C . ILE A 1 184 ? 50.933 31.903 25.120 1.00 10.94 497 ILE A C 1
ATOM 1446 O O . ILE A 1 184 ? 51.969 31.965 25.774 1.00 11.17 497 ILE A O 1
ATOM 1451 N N . PHE A 1 185 ? 49.983 32.812 25.143 1.00 10.38 498 PHE A N 1
ATOM 1452 C CA . PHE A 1 185 ? 50.066 34.036 25.967 1.00 12.42 498 PHE A CA 1
ATOM 1453 C C . PHE A 1 185 ? 48.920 34.030 26.958 1.00 11.78 498 PHE A C 1
ATOM 1454 O O . PHE A 1 185 ? 47.741 33.990 26.582 1.00 13.22 498 PHE A O 1
ATOM 1462 N N . ILE A 1 186 ? 49.253 34.038 28.230 1.00 10.11 499 ILE A N 1
ATOM 1463 C CA . ILE A 1 186 ? 48.215 34.087 29.279 1.00 10.65 499 ILE A CA 1
ATOM 1464 C C . ILE A 1 186 ? 47.890 35.554 29.504 1.00 10.88 499 ILE A C 1
ATOM 1465 O O . ILE A 1 186 ? 48.767 36.353 29.868 1.00 11.34 499 ILE A O 1
ATOM 1470 N N . CYS A 1 187 ? 46.688 35.947 29.221 1.00 10.47 500 CYS A N 1
ATOM 1471 C CA . CYS A 1 187 ? 46.324 37.369 29.220 1.00 10.44 500 CYS A CA 1
ATOM 1472 C C . CYS A 1 187 ? 46.397 37.924 30.631 1.00 10.08 500 CYS A C 1
ATOM 1473 O O . CYS A 1 187 ? 45.716 37.450 31.522 1.00 10.96 500 CYS A O 1
ATOM 1476 N N . PRO A 1 188 ? 47.194 38.979 30.909 1.00 10.48 501 PRO A N 1
ATOM 1477 C CA . PRO A 1 188 ? 47.195 39.569 32.233 1.00 10.46 501 PRO A CA 1
ATOM 1478 C C . PRO A 1 188 ? 45.819 40.133 32.581 1.00 10.16 501 PRO A C 1
ATOM 1479 O O . PRO A 1 188 ? 45.070 40.562 31.710 1.00 12.17 501 PRO A O 1
ATOM 1483 N N . ALA A 1 189 ? 45.469 40.067 33.850 1.00 10.06 502 ALA A N 1
ATOM 1484 C CA . ALA A 1 189 ? 44.303 40.782 34.353 1.00 10.74 502 ALA A CA 1
ATOM 1485 C C . ALA A 1 189 ? 44.411 42.250 33.953 1.00 11.14 502 ALA A C 1
ATOM 1486 O O . ALA A 1 189 ? 45.530 42.804 33.957 1.00 13.15 502 ALA A O 1
ATOM 1488 N N . LEU A 1 190 ? 43.292 42.879 33.629 1.00 11.44 503 LEU A N 1
ATOM 1489 C CA . LEU A 1 190 ? 43.344 44.321 33.269 1.00 11.79 503 LEU A CA 1
ATOM 1490 C C . LEU A 1 190 ? 43.825 45.133 34.479 1.00 10.89 503 LEU A C 1
ATOM 1491 O O . LEU A 1 190 ? 43.497 44.794 35.624 1.00 11.43 503 LEU A O 1
ATOM 1496 N N . THR A 1 191 ? 44.610 46.187 34.203 1.00 12.64 504 THR A N 1
ATOM 1497 C CA . THR A 1 191 ? 45.177 47.012 35.281 1.00 14.03 504 THR A CA 1
ATOM 1498 C C . THR A 1 191 ? 44.943 48.498 35.042 1.00 11.66 504 THR A C 1
ATOM 1499 O O . THR A 1 191 ? 45.428 49.284 35.882 1.00 12.08 504 THR A O 1
ATOM 1503 N N . GLY A 1 192 ? 44.251 48.903 33.966 1.00 11.08 505 GLY A N 1
ATOM 1504 C CA . GLY A 1 192 ? 44.132 50.337 33.715 1.00 11.10 505 GLY A CA 1
ATOM 1505 C C . GLY A 1 192 ? 45.505 50.953 33.569 1.00 11.96 505 GLY A C 1
ATOM 1506 O O . GLY A 1 192 ? 46.419 50.396 32.906 1.00 14.33 505 GLY A O 1
ATOM 1507 N N . ALA A 1 193 ? 45.694 52.071 34.217 1.00 12.39 506 ALA A N 1
ATOM 1508 C CA . ALA A 1 193 ? 46.955 52.830 34.134 1.00 12.32 506 ALA A CA 1
ATOM 1509 C C . ALA A 1 193 ? 47.827 52.476 35.329 1.00 13.97 506 ALA A C 1
ATOM 1510 O O . ALA A 1 193 ? 48.695 53.313 35.669 1.00 14.41 506 ALA A O 1
ATOM 1512 N N . ASN A 1 194 ? 47.745 51.291 35.902 1.00 13.38 507 ASN A N 1
ATOM 1513 C CA . ASN A 1 194 ? 48.542 50.970 37.108 1.00 14.24 507 ASN A CA 1
ATOM 1514 C C . ASN A 1 194 ? 50.025 51.214 36.823 1.00 16.19 507 ASN A C 1
ATOM 1515 O O . ASN A 1 194 ? 50.582 50.645 35.845 1.00 16.78 507 ASN A O 1
ATOM 1520 N N . GLY A 1 195 ? 50.642 52.009 37.693 1.00 16.29 508 GLY A N 1
ATOM 1521 C CA . GLY A 1 195 ? 52.080 52.273 37.663 1.00 17.41 508 GLY A CA 1
ATOM 1522 C C . GLY A 1 195 ? 52.471 53.318 36.661 1.00 19.86 508 GLY A C 1
ATOM 1523 O O . GLY A 1 195 ? 53.658 53.553 36.576 1.00 26.17 508 GLY A O 1
ATOM 1524 N N . VAL A 1 196 ? 51.566 53.847 35.841 1.00 15.59 509 VAL A N 1
ATOM 1525 C CA . VAL A 1 196 ? 51.840 54.690 34.672 1.00 15.40 509 VAL A CA 1
ATOM 1526 C C . VAL A 1 196 ? 51.386 56.104 35.007 1.00 15.71 509 VAL A C 1
ATOM 1527 O O . VAL A 1 196 ? 50.239 56.290 35.484 1.00 14.39 509 VAL A O 1
ATOM 1531 N N . THR A 1 197 ? 52.217 57.110 34.712 1.00 16.23 510 THR A N 1
ATOM 1532 C CA . THR A 1 197 ? 51.784 58.508 34.879 1.00 16.83 510 THR A CA 1
ATOM 1533 C C . THR A 1 197 ? 50.685 58.792 33.824 1.00 16.02 510 THR A C 1
ATOM 1534 O O . THR A 1 197 ? 50.814 58.503 32.617 1.00 17.27 510 THR A O 1
ATOM 1538 N N . VAL A 1 198 ? 49.590 59.332 34.329 1.00 14.19 511 VAL A N 1
ATOM 1539 C CA . VAL A 1 198 ? 48.438 59.755 33.500 1.00 13.28 511 VAL A CA 1
ATOM 1540 C C . VAL A 1 198 ? 48.552 61.259 33.281 1.00 13.34 511 VAL A C 1
ATOM 1541 O O . VAL A 1 198 ? 48.417 62.017 34.221 1.00 14.06 511 VAL A O 1
ATOM 1545 N N . PRO A 1 199 ? 48.807 61.698 32.032 1.00 14.55 512 PRO A N 1
ATOM 1546 C CA . PRO A 1 199 ? 48.884 63.128 31.747 1.00 16.39 512 PRO A CA 1
ATOM 1547 C C . PRO A 1 199 ? 47.578 63.879 32.080 1.00 15.20 512 PRO A C 1
ATOM 1548 O O . PRO A 1 199 ? 46.520 63.267 32.295 1.00 12.87 512 PRO A O 1
ATOM 1552 N N . GLU A 1 200 ? 47.632 65.203 32.098 1.00 17.10 513 GLU A N 1
ATOM 1553 C CA . GLU A 1 200 ? 46.510 66.052 32.524 1.00 18.37 513 GLU A CA 1
ATOM 1554 C C . GLU A 1 200 ? 45.315 65.878 31.577 1.00 15.15 513 GLU A C 1
ATOM 1555 O O . GLU A 1 200 ? 44.180 66.097 32.014 1.00 17.31 513 GLU A O 1
ATOM 1561 N N . GLU A 1 201 ? 45.536 65.438 30.337 1.00 14.05 514 GLU A N 1
ATOM 1562 C CA . GLU A 1 201 ? 44.433 65.210 29.376 1.00 13.55 514 GLU A CA 1
ATOM 1563 C C . GLU A 1 201 ? 44.033 63.724 29.353 1.00 14.02 514 GLU A C 1
ATOM 1564 O O . GLU A 1 201 ? 43.189 63.368 28.483 1.00 13.98 514 GLU A O 1
ATOM 1570 N N . GLY A 1 202 ? 44.577 62.923 30.248 1.00 12.89 515 GLY A N 1
ATOM 1571 C CA . GLY A 1 202 ? 44.374 61.473 30.215 1.00 11.20 515 GLY A CA 1
ATOM 1572 C C . GLY A 1 202 ? 45.463 60.772 29.451 1.00 12.07 515 GLY A C 1
ATOM 1573 O O . GLY A 1 202 ? 46.364 61.415 28.865 1.00 14.31 515 GLY A O 1
ATOM 1574 N N . LEU A 1 203 ? 45.435 59.455 29.516 1.00 12.45 516 LEU A N 1
ATOM 1575 C CA . LEU A 1 203 ? 46.397 58.540 28.883 1.00 12.28 516 LEU A CA 1
ATOM 1576 C C . LEU A 1 203 ? 45.691 57.894 27.729 1.00 12.30 516 LEU A C 1
ATOM 1577 O O . LEU A 1 203 ? 44.606 57.309 27.941 1.00 11.68 516 LEU A O 1
ATOM 1582 N N . THR A 1 204 ? 46.243 57.946 26.523 1.00 11.68 517 THR A N 1
ATOM 1583 C CA . THR A 1 204 ? 45.582 57.479 25.297 1.00 12.14 517 THR A CA 1
ATOM 1584 C C . THR A 1 204 ? 46.339 56.281 24.723 1.00 13.68 517 THR A C 1
ATOM 1585 O O . THR A 1 204 ? 47.550 56.387 24.494 1.00 15.16 517 THR A O 1
ATOM 1589 N N . LEU A 1 205 ? 45.609 55.212 24.380 1.00 13.38 518 LEU A N 1
ATOM 1590 C CA . LEU A 1 205 ? 46.091 54.053 23.596 1.00 14.75 518 LEU A CA 1
ATOM 1591 C C . LEU A 1 205 ? 47.420 53.596 24.155 1.00 13.87 518 LEU A C 1
ATOM 1592 O O . LEU A 1 205 ? 48.430 53.511 23.429 1.00 15.51 518 LEU A O 1
ATOM 1597 N N . HIS A 1 206 ? 47.467 53.309 25.445 1.00 14.15 519 HIS A N 1
ATOM 1598 C CA . HIS A 1 206 ? 48.666 52.787 26.133 1.00 17.16 519 HIS A CA 1
ATOM 1599 C C . HIS A 1 206 ? 49.062 51.404 25.618 1.00 20.51 519 HIS A C 1
ATOM 1600 O O . HIS A 1 206 ? 48.200 50.555 25.427 1.00 19.87 519 HIS A O 1
ATOM 1607 N N . ARG A 1 207 ? 50.344 51.211 25.320 1.00 21.47 520 ARG A N 1
ATOM 1608 C CA . ARG A 1 207 ? 50.874 49.909 24.836 1.00 27.39 520 ARG A CA 1
ATOM 1609 C C . ARG A 1 207 ? 52.100 49.608 25.695 1.00 35.31 520 ARG A C 1
ATOM 1610 O O . ARG A 1 207 ? 52.840 50.562 25.956 1.00 38.25 520 ARG A O 1
ATOM 1618 N N . VAL A 1 208 ? 52.280 48.365 26.140 1.00 47.67 521 VAL A N 1
ATOM 1619 C CA . VAL A 1 208 ? 53.397 47.968 27.058 1.00 53.50 521 VAL A CA 1
ATOM 1620 C C . VAL A 1 208 ? 54.033 46.671 26.539 1.00 51.69 521 VAL A C 1
ATOM 1621 O O . VAL A 1 208 ? 54.089 46.537 25.298 1.00 50.98 521 VAL A O 1
ATOM 1625 N N . SER A 1 213 ? 58.770 40.192 23.463 1.00 51.20 526 SER A N 1
ATOM 1626 C CA . SER A 1 213 ? 57.771 39.153 23.118 1.00 49.75 526 SER A CA 1
ATOM 1627 C C . SER A 1 213 ? 58.479 37.833 22.781 1.00 49.50 526 SER A C 1
ATOM 1628 O O . SER A 1 213 ? 59.513 37.861 22.059 1.00 45.24 526 SER A O 1
ATOM 1631 N N . LEU A 1 214 ? 57.905 36.714 23.248 1.00 43.25 527 LEU A N 1
ATOM 1632 C CA . LEU A 1 214 ? 58.285 35.337 22.822 1.00 38.80 527 LEU A CA 1
ATOM 1633 C C . LEU A 1 214 ? 58.156 35.218 21.301 1.00 37.53 527 LEU A C 1
ATOM 1634 O O . LEU A 1 214 ? 58.855 34.380 20.720 1.00 36.74 527 LEU A O 1
ATOM 1639 N N . LEU A 1 215 ? 57.295 36.008 20.658 1.00 36.50 528 LEU A N 1
ATOM 1640 C CA . LEU A 1 215 ? 57.231 36.040 19.166 1.00 40.06 528 LEU A CA 1
ATOM 1641 C C . LEU A 1 215 ? 58.610 36.318 18.524 1.00 39.15 528 LEU A C 1
ATOM 1642 O O . LEU A 1 215 ? 58.798 35.880 17.371 1.00 36.29 528 LEU A O 1
ATOM 1647 N N . GLU A 1 216 ? 59.556 36.968 19.211 1.00 37.47 529 GLU A N 1
ATOM 1648 C CA . GLU A 1 216 ? 60.899 37.278 18.629 1.00 41.25 529 GLU A CA 1
ATOM 1649 C C . GLU A 1 216 ? 61.968 36.256 19.071 1.00 37.60 529 GLU A C 1
ATOM 1650 O O . GLU A 1 216 ? 63.099 36.336 18.556 1.00 41.05 529 GLU A O 1
ATOM 1656 N N . HIS A 1 217 ? 61.636 35.311 19.958 1.00 28.39 530 HIS A N 1
ATOM 1657 C CA . HIS A 1 217 ? 62.557 34.239 20.442 1.00 25.24 530 HIS A CA 1
ATOM 1658 C C . HIS A 1 217 ? 62.865 33.283 19.287 1.00 25.67 530 HIS A C 1
ATOM 1659 O O . HIS A 1 217 ? 61.897 32.780 18.649 1.00 27.73 530 HIS A O 1
ATOM 1666 N N . HIS A 1 218 ? 64.156 33.071 18.998 1.00 22.24 531 HIS A N 1
ATOM 1667 C CA . HIS A 1 218 ? 64.577 32.077 17.982 1.00 24.04 531 HIS A CA 1
ATOM 1668 C C . HIS A 1 218 ? 65.955 31.520 18.282 1.00 23.90 531 HIS A C 1
ATOM 1669 O O . HIS A 1 218 ? 66.641 31.991 19.216 1.00 20.50 531 HIS A O 1
ATOM 1676 N N . HIS A 1 219 ? 66.362 30.536 17.463 1.00 25.04 532 HIS A N 1
ATOM 1677 C CA . HIS A 1 219 ? 67.672 29.856 17.570 1.00 23.66 532 HIS A CA 1
ATOM 1678 C C . HIS A 1 219 ? 68.400 29.883 16.220 1.00 29.70 532 HIS A C 1
ATOM 1679 O O . HIS A 1 219 ? 68.991 28.843 15.805 1.00 29.38 532 HIS A O 1
ATOM 1686 N N . HIS A 1 220 ? 68.374 31.025 15.553 1.00 26.69 533 HIS A N 1
ATOM 1687 C CA . HIS A 1 220 ? 69.134 31.266 14.297 1.00 32.28 533 HIS A CA 1
ATOM 1688 C C . HIS A 1 220 ? 69.883 32.589 14.441 1.00 33.75 533 HIS A C 1
ATOM 1689 O O . HIS A 1 220 ? 69.871 33.363 13.491 1.00 36.13 533 HIS A O 1
ATOM 1696 N N . HIS A 1 221 ? 70.500 32.819 15.606 1.00 39.11 534 HIS A N 1
ATOM 1697 C CA . HIS A 1 221 ? 71.529 33.869 15.819 1.00 38.76 534 HIS A CA 1
ATOM 1698 C C . HIS A 1 221 ? 72.858 33.335 15.257 1.00 45.95 534 HIS A C 1
ATOM 1699 O O . HIS A 1 221 ? 73.722 34.152 14.924 1.00 47.79 534 HIS A O 1
#

Nearest PDB structures (foldseek):
  8igt-assembly1_A  TM=1.005E+00  e=3.465E-45  Homo sapiens
  8ih4-assembly1_B  TM=9.846E-01  e=9.455E-37  Homo sapiens
  8hjt-assembly1_B  TM=9.855E-01  e=1.551E-33  Vicugna pacos
  3zo0-assembly1_B-2  TM=9.368E-01  e=1.726E-22  Mus musculus
  7hla-assembly1_B  TM=9.245E-01  e=4.205E-22  Mus musculus

GO terms:
  GO:0005515 protein binding (F, IPI)
  GO:0005886 plasma membrane (C, TAS)
  GO:0006629 lipid metabolic process (P, TAS)

Radius of gyration: 17.38 Å; Cα contacts (8 Å, |Δi|>4): 463; chains: 1; bounding box: 43×56×34 Å

Secondary structure (DSSP, 8-state):
-PEEE----B-GGGS-TTEEE-TTSSEEEE-SS----S--SS-TTS-SSS-EEEBS--BSSSEEEEEEE-TT-SSEEEEEEETT---SSS---SGGGTEEEEEEETTEEEETT-TT-EE--SS--SEEEEEEETTTTEEEEEETTTTEEEEEPPP----S-EEEEEEE-SBS--EEEPPPP-TTTTS---TT---S----GGG--S--

B-factor: mean 19.19, std 10.68, range [8.28, 80.72]

Sequence (208 aa):
TFLHAVDVVLDPDTAHPDLFLSEDRRSVRRRCCPFRHLGESVPDNPERFDSQPCVLGRESSFASGKHYWEVEEVENVIEWTVGVCRDSVERKGEVLLIPQNGFWTLEMHKGQYRAVSSPDRILPLKESSLCRVGVFLDYEAGDVSFYNMRDRSHIYTCPRSAFSVPVRPFFRLGCEDSPIFICPALTGANGVTVPEEGLTLHRVSLLEHHHHH

CATH classification: 2.60.120.920

Solvent-accessible surface area: 11830 Å² total; per-residue (Å²): 154,184,84,74,58,3,56,3,10,1,31,44,78,0,4,12,79,58,16,55,28,16,181,85,109,54,8,1,15,55,1,61,121,204,66,162,64,178,84,90,107,83,24,101,82,11,0,58,36,22,5,0,1,0,0,155,68,53,6,65,62,28,65,23,42,6,37,0,70,2,108,132,6,120,25,2,1,0,0,0,0,55,46,79,10,101,27,62,29,135,13,118,16,46,37,157,65,1,0,2,0,0,15,30,50,164,61,84,14,36,0,6,19,25,102,134,111,69,26,115,55,198,67,83,6,56,90,0,0,0,35,0,30,30,126,41,6,21,0,3,0,64,10,16,165,73,159,42,103,22,35,46,3,77,170,28,87,4,98,51,43,0,28,0,0,1,52,2,31,16,85,79,19,12,0,51,2,26,77,24,177,92,71,36,119,84,52,120,80,71,182,170,32,64,108,138,74,180,188,97,11,130,133,38,58,77,152,191

InterPro domains:
  IPR001870 B30.2/SPRY domain [PS50188] (310-506)
  IPR003599 Immunoglobulin domain subtype [SM00409] (36-143)
  IPR003877 SPRY domain [PF00622] (385-491)
  IPR003877 SPRY domain [SM00449] (383-503)
  IPR003879 Butyrophylin-like, SPRY domain [PR01407] (326-343)
  IPR003879 Butyrophylin-like, SPRY domain [PR01407] (343-360)
  IPR003879 Butyrophylin-like, SPRY domain [PR01407] (368-392)
  IPR003879 Butyrophylin-like, SPRY domain [PR01407] (398-411)
  IPR003879 Butyrophylin-like, SPRY domain [PR01407] (441-465)
  IPR003879 Butyrophylin-like, SPRY domain [PR01407] (472-490)
  IPR006574 SPRY-associated [PF13765] (330-381)
  IPR006574 SPRY-associated [SM00589] (327-382)
  IPR007110 Immunoglobulin-like domain [PS50835] (12-125)
  IPR013106 Immunoglobulin V-set domain [PF07686] (38-142)
  IPR013106 Immunoglobulin V-set domain [SM00406] (46-127)
  IPR013320 Concanavalin A-like lectin/glucanase domain superfamily [SSF49899] (320-501)
  IPR013783 Immunoglobulin-like fold [G3DSA:2.60.40.10] (23-143)
  IPR013783 Immunoglobulin-like fold [G3DSA:2.60.40.10] (145-246)
  IPR036179 Immunoglobulin-like domain superfamily [SSF48726] (30-142)
  IPR036179 Immunoglobulin-like domain superfamily [SSF48726] (158-230)

Organism: Homo sapiens (NCBI:txid9606)